Protein AF-A0A330GZE9-F1 (afdb_monomer)

Mean predicted aligned error: 4.98 Å

pLDDT: mean 91.9, std 7.27, range [50.66, 98.62]

Nearest PDB structures (foldseek):
  5awf-assembly2_E  TM=1.701E-01  e=4.796E-03  Escherichia coli K-12
  2ml1-assembly1_A  TM=3.585E-01  e=4.893E+00  Azotobacter vinelandii
  5nxk-assembly2_B  TM=2.428E-01 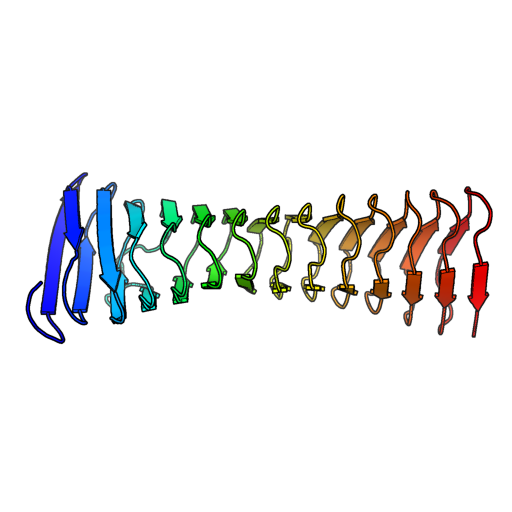 e=3.793E+00  Limosilactobacillus reuteri subsp. suis

Radius of gyration: 20.9 Å; Cα contacts (8 Å, |Δi|>4): 870; chains: 1; bounding box: 49×29×60 Å

Foldseek 3Di:
DADAAAEAEAEDAAAEAEAEYAEYEYEYHDEAYEYEHEYELHEYEYAHDNYEYEYEYANYEYHHDHDPDPPGDGALYEYEYAYENYEYEHDEEAYEYHAQYECYEAHAAYECYEYAAQYENYEYEYEAENYEYEHQYAQYEYEYQYEPYEYEANYEQYEYHAAYECYEYEYCYANYEYEHQYEPYEYEHNYAAYEYEANYANYEYEYQAEYEYEHEDAHYEYEDNYENYEYEYADPDYHYHHDDYHYDYHYD

InterPro domains:
  IPR011049 Serralysin-like metalloprotease, C-terminal [SSF51120] (76-233)

Secondary structure (DSSP, 8-state):
--STTEEEEEEEES-EEEE-SSSEEEEEEEE--EEEEEEES-EEEEE-BS-EEEEEEES-EEEE---SSTT---B--EEEE--BT-EEEEEEES-EEEE--SS-EEEEEEES-EEEE--SS-EEEEESSS-EEEE-STT-EEEE--BS-EEEE--SS-EEEE--BS-EEEE--SS-EEEE--SS-EEEE-SSS-EEEE--SS-EEEE-S--EEEE--SS-EEEE-SSS-EEEE-SS--EEEE-SSS-EEEE-

Sequence (252 aa):
MEGASDQLLVSGFYNTVNISGTDGTSRLYGYGHTVSVSSSNTTQTLYAYNDTIGVSGNGLTLNFITDPNPGNPSGSNHLTVTGSGDTISLVGPQNTVDFTAYSTSLSLTLSSSTANVTGFNDTVAVAGGSNTINVSGDNTSLTLSGTNDSVTLSGVNDTLVFGSNNTNLSVTSTNNTIQLTGGNDVVTISGDNNAVAFSASNTSLTLTASNSLNAYQVNNSIDLLGSNDSVTLATHNERVTVIGDNDTVVVA

Organism: NCBI:txid1209954

Solvent-accessible surface area (backbone atoms only — not comparable to full-atom values): 10837 Å² total; per-residue (Å²): 79,89,42,76,70,35,76,46,82,48,79,54,65,58,46,80,46,78,44,38,48,51,27,28,38,37,42,50,44,61,37,49,30,41,35,40,38,49,29,57,68,26,46,41,36,39,27,53,22,40,24,42,35,42,37,38,47,38,38,23,34,39,38,35,47,70,50,90,57,88,90,56,74,50,18,44,26,40,38,38,37,57,23,33,48,21,36,40,36,41,44,39,38,45,28,37,36,43,34,57,21,37,50,24,40,40,40,36,46,28,27,56,20,38,40,40,35,57,19,35,51,24,39,37,38,42,29,52,32,44,30,41,38,38,33,53,16,34,43,23,38,38,36,35,62,23,33,45,32,36,37,40,39,51,21,40,50,22,37,37,42,37,48,32,30,50,21,42,39,40,32,59,29,33,50,25,42,37,37,37,52,20,32,50,26,42,37,39,36,53,20,41,57,26,42,34,43,37,50,31,36,52,23,39,39,36,32,56,24,29,29,38,37,45,34,58,39,56,47,26,40,39,37,39,57,17,37,52,28,43,37,40,33,58,54,81,55,58,48,74,45,78,72,44,49,77,59,44,80,46,80,98

Structure (mmCIF, N/CA/C/O backbone):
data_AF-A0A330GZE9-F1
#
_entry.id   AF-A0A330GZE9-F1
#
loop_
_atom_site.group_PDB
_atom_site.id
_atom_site.type_symbol
_atom_site.label_atom_id
_atom_site.label_alt_id
_atom_site.label_comp_id
_atom_si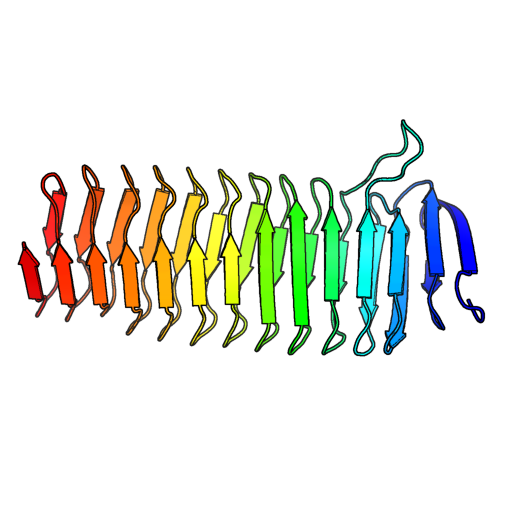te.label_asym_id
_atom_site.label_entity_id
_atom_site.label_seq_id
_atom_site.pdbx_PDB_ins_code
_atom_site.Cartn_x
_atom_site.Cartn_y
_atom_site.Cartn_z
_atom_site.occupancy
_atom_site.B_iso_or_equiv
_atom_site.auth_seq_id
_atom_site.auth_comp_id
_atom_site.auth_asym_id
_atom_site.auth_atom_id
_atom_site.pdbx_PDB_model_num
ATOM 1 N N . MET A 1 1 ? -13.077 -7.905 29.256 1.00 55.66 1 MET A N 1
ATOM 2 C CA . MET A 1 1 ? -14.413 -8.345 28.812 1.00 55.66 1 MET A CA 1
ATOM 3 C C . MET A 1 1 ? -14.324 -9.858 28.769 1.00 55.66 1 MET A C 1
ATOM 5 O O . MET A 1 1 ? -13.398 -10.353 28.149 1.00 55.66 1 MET A O 1
ATOM 9 N N . GLU A 1 2 ? -15.113 -10.585 29.557 1.00 50.66 2 GLU A N 1
ATOM 10 C CA . GLU A 1 2 ? -14.940 -12.046 29.723 1.00 50.66 2 GLU A CA 1
ATOM 11 C C . GLU A 1 2 ? -16.027 -12.871 29.009 1.00 50.66 2 GLU A C 1
ATOM 13 O O . GLU A 1 2 ? -16.011 -14.099 29.087 1.00 50.66 2 GLU A O 1
ATOM 18 N N . GLY A 1 3 ? -16.957 -12.221 28.298 1.00 57.22 3 GLY A N 1
ATOM 19 C CA . GLY A 1 3 ? -18.027 -12.863 27.536 1.00 57.22 3 GLY A CA 1
ATOM 20 C C . GLY A 1 3 ? -17.950 -12.595 26.032 1.00 57.22 3 GLY A C 1
ATOM 21 O O . GLY A 1 3 ? -17.420 -11.580 25.577 1.00 57.22 3 GLY A O 1
ATOM 22 N N . ALA A 1 4 ? -18.472 -13.531 25.234 1.00 59.62 4 ALA A N 1
ATOM 23 C CA . ALA A 1 4 ? -18.677 -13.305 23.808 1.00 59.62 4 ALA A CA 1
ATOM 24 C C . ALA A 1 4 ? -19.778 -12.249 23.621 1.00 59.62 4 ALA A C 1
ATOM 26 O O . ALA A 1 4 ? -20.862 -12.380 24.189 1.00 59.62 4 ALA A O 1
ATOM 27 N N . SER A 1 5 ? -19.522 -11.248 22.776 1.00 71.50 5 SER A N 1
ATOM 28 C CA . SER A 1 5 ? -20.393 -10.090 22.510 1.00 71.50 5 SER A CA 1
ATOM 29 C C . SER A 1 5 ? -20.503 -9.063 23.646 1.00 71.50 5 SER A C 1
ATOM 31 O O . SER A 1 5 ? -21.504 -8.345 23.730 1.00 71.50 5 SER A O 1
ATOM 33 N N . ASP A 1 6 ? -19.482 -8.947 24.497 1.00 78.62 6 ASP A N 1
ATOM 34 C CA . ASP A 1 6 ? -19.444 -7.901 25.522 1.00 78.62 6 ASP A CA 1
ATOM 35 C C . ASP A 1 6 ? -19.431 -6.498 24.885 1.00 78.62 6 ASP A C 1
ATOM 37 O O . ASP A 1 6 ? -18.776 -6.256 23.865 1.00 78.62 6 ASP A O 1
ATOM 41 N N . GLN A 1 7 ? -20.150 -5.556 25.505 1.00 84.25 7 GLN A N 1
ATOM 42 C CA . GLN A 1 7 ? -20.129 -4.144 25.127 1.00 84.25 7 GLN A CA 1
ATOM 43 C C . GLN A 1 7 ? -19.499 -3.300 26.230 1.00 84.25 7 GLN A C 1
ATOM 45 O O . GLN A 1 7 ? -19.963 -3.308 27.371 1.00 84.25 7 GLN A O 1
ATOM 50 N N . LEU A 1 8 ? -18.480 -2.523 25.874 1.00 85.75 8 LEU A N 1
ATOM 51 C CA . LEU A 1 8 ? -17.896 -1.508 26.742 1.00 85.75 8 LEU A CA 1
ATOM 52 C C . LEU A 1 8 ? -18.222 -0.118 26.197 1.00 85.75 8 LEU A C 1
ATOM 54 O O . LEU A 1 8 ? -17.949 0.183 25.037 1.00 85.75 8 LEU A O 1
ATOM 58 N N . LEU A 1 9 ? -18.777 0.737 27.052 1.00 87.69 9 LEU A N 1
ATOM 59 C CA . LEU A 1 9 ? -18.985 2.149 26.767 1.00 87.69 9 LEU A CA 1
ATOM 60 C C . LEU A 1 9 ? -18.115 2.984 27.704 1.00 87.69 9 LEU A C 1
ATOM 62 O O . LEU A 1 9 ? -18.275 2.917 28.922 1.00 87.69 9 LEU A O 1
ATOM 66 N N . VAL A 1 10 ? -17.229 3.794 27.133 1.00 87.19 10 VAL A N 1
ATOM 67 C CA . VAL A 1 10 ? -16.403 4.752 27.872 1.00 87.19 10 VAL A CA 1
ATOM 68 C C . VAL A 1 10 ? -16.727 6.150 27.371 1.00 87.19 10 VAL A C 1
ATOM 70 O O . VAL A 1 10 ? -16.682 6.397 26.174 1.00 87.19 10 VAL A O 1
ATOM 73 N N . SER A 1 11 ? -17.042 7.069 28.282 1.00 86.00 11 SER A N 1
ATOM 74 C CA . SER A 1 11 ? -17.218 8.491 27.974 1.00 86.00 11 SER A CA 1
ATOM 75 C C . SER A 1 11 ? -16.240 9.327 28.791 1.00 86.00 11 SER A C 1
ATOM 77 O O . SER A 1 11 ? -16.186 9.173 30.012 1.00 86.00 11 SER A O 1
ATOM 79 N N . GLY A 1 12 ? -15.490 10.224 28.157 1.00 86.56 12 GLY A N 1
ATOM 80 C CA . GLY A 1 12 ? -14.585 11.151 28.841 1.00 86.56 12 GLY A CA 1
ATOM 81 C C . GLY A 1 12 ? -13.382 11.521 27.985 1.00 86.56 12 GLY A C 1
ATOM 82 O O . GLY A 1 12 ? -13.397 11.324 26.782 1.00 86.56 12 GLY A O 1
ATOM 83 N N . PHE A 1 13 ? -12.316 12.029 28.594 1.00 90.44 13 PHE A N 1
ATOM 84 C CA . PHE A 1 13 ? -11.088 12.385 27.878 1.00 90.44 13 PHE A CA 1
ATOM 85 C C . PHE A 1 13 ? -9.904 11.672 28.519 1.00 90.44 13 PHE A C 1
ATOM 87 O O . PHE A 1 13 ? -9.863 11.551 29.742 1.00 90.44 13 PHE A O 1
ATOM 94 N N . TYR A 1 14 ? -8.950 11.213 27.711 1.00 92.56 14 TYR A N 1
ATOM 95 C CA . TYR A 1 14 ? -7.670 10.680 28.203 1.00 92.56 14 TYR A CA 1
ATOM 96 C C . TYR A 1 14 ? -7.756 9.457 29.136 1.00 92.56 14 TYR A C 1
ATOM 98 O O . TYR A 1 14 ? -6.879 9.228 29.966 1.00 92.56 14 TYR A O 1
ATOM 106 N N . ASN A 1 15 ? -8.815 8.652 29.010 1.00 93.25 15 ASN A N 1
ATOM 107 C CA . ASN A 1 15 ? -8.935 7.391 29.756 1.00 93.25 15 ASN A CA 1
ATOM 108 C C . ASN A 1 15 ? -7.934 6.328 29.274 1.00 93.25 15 ASN A C 1
ATOM 110 O O . ASN A 1 15 ? -7.644 6.241 28.082 1.00 93.25 15 ASN A O 1
ATOM 114 N N . THR A 1 16 ? -7.513 5.444 30.180 1.00 92.62 16 THR A N 1
ATOM 115 C CA . THR A 1 16 ? -6.854 4.176 29.831 1.00 92.62 16 THR A CA 1
ATOM 116 C C . THR A 1 16 ? -7.887 3.054 29.767 1.00 92.62 16 THR A C 1
ATOM 118 O O . THR A 1 16 ? -8.628 2.842 30.728 1.00 92.62 16 THR A O 1
ATOM 121 N N . VAL A 1 17 ? -7.925 2.317 28.658 1.00 90.31 17 VAL A N 1
ATOM 122 C CA . VAL A 1 17 ? -8.864 1.213 28.429 1.00 90.31 17 VAL A CA 1
ATOM 123 C C . VAL A 1 17 ? -8.089 -0.045 28.056 1.00 90.31 17 VAL A C 1
ATOM 125 O O . VAL A 1 17 ? -7.372 -0.064 27.062 1.00 90.31 17 VAL A O 1
ATOM 128 N N . ASN A 1 18 ? -8.257 -1.112 28.835 1.00 89.31 18 ASN A N 1
ATOM 129 C CA . ASN A 1 18 ? -7.648 -2.409 28.550 1.00 89.31 18 ASN A CA 1
ATOM 130 C C . ASN A 1 18 ? -8.721 -3.385 28.072 1.00 89.31 18 ASN A C 1
ATOM 132 O O . ASN A 1 18 ? -9.708 -3.635 28.766 1.00 89.31 18 ASN A O 1
ATOM 136 N N . ILE A 1 19 ? -8.507 -3.934 26.886 1.00 86.25 19 ILE A N 1
ATOM 137 C CA . ILE A 1 19 ? -9.398 -4.857 26.207 1.00 86.25 19 ILE A CA 1
ATOM 138 C C . ILE A 1 19 ? -8.661 -6.186 26.055 1.00 86.25 19 ILE A C 1
ATOM 140 O O . ILE A 1 19 ? -7.713 -6.314 25.282 1.00 86.25 19 ILE A O 1
ATOM 144 N N . SER A 1 20 ? -9.126 -7.179 26.797 1.00 84.38 20 SER A N 1
ATOM 145 C CA . SER A 1 20 ? -8.713 -8.575 26.696 1.00 84.38 20 SER A CA 1
ATOM 146 C C . SER A 1 20 ? -9.947 -9.472 26.760 1.00 84.38 20 SER A C 1
ATOM 148 O O . SER A 1 20 ? -10.985 -9.045 27.288 1.00 84.38 20 SER A O 1
ATOM 150 N N . GLY A 1 21 ? -9.813 -10.697 26.247 1.00 76.06 21 GLY A N 1
ATOM 151 C CA . GLY A 1 21 ? -10.839 -11.740 26.301 1.00 76.06 21 GLY A CA 1
ATOM 152 C C . GLY A 1 21 ? -11.436 -12.078 24.936 1.00 76.06 21 GLY A C 1
ATOM 153 O O . GLY A 1 21 ? -10.752 -11.957 23.925 1.00 76.06 21 GLY A O 1
ATOM 154 N N . THR A 1 22 ? -12.681 -12.561 24.935 1.00 79.06 22 THR A N 1
ATOM 155 C CA . THR A 1 22 ? -13.453 -13.019 23.762 1.00 79.06 22 THR A CA 1
ATOM 156 C C . THR A 1 22 ? -14.019 -11.865 22.925 1.00 79.06 22 THR A C 1
ATOM 158 O O . THR A 1 22 ? -13.848 -10.701 23.281 1.00 79.06 22 THR A O 1
ATOM 161 N N . ASP A 1 23 ? -14.704 -12.194 21.824 1.00 85.06 23 ASP A N 1
ATOM 162 C CA . ASP A 1 23 ? -15.328 -11.236 20.901 1.00 85.06 23 ASP A CA 1
ATOM 163 C C . ASP A 1 23 ? -16.156 -10.154 21.607 1.00 85.06 23 ASP A C 1
ATOM 165 O O . ASP A 1 23 ? -16.893 -10.438 22.554 1.00 85.06 23 ASP A O 1
ATOM 169 N N . GLY A 1 24 ? -16.112 -8.924 21.105 1.00 85.75 24 GLY A N 1
ATOM 170 C CA . GLY A 1 24 ? -16.720 -7.785 21.778 1.00 85.75 24 GLY A CA 1
ATOM 171 C C . GLY A 1 24 ? -16.684 -6.488 20.978 1.00 85.75 24 GLY A C 1
ATOM 172 O O . GLY A 1 24 ? -16.046 -6.348 19.934 1.00 85.75 24 GLY A O 1
ATOM 173 N N . THR A 1 25 ? -17.422 -5.502 21.475 1.00 86.81 25 THR A N 1
ATOM 174 C CA . THR A 1 25 ? -17.529 -4.167 20.883 1.00 86.81 25 THR A CA 1
ATOM 175 C C . THR A 1 25 ? -17.242 -3.110 21.940 1.00 86.81 25 THR A C 1
ATOM 177 O O . THR A 1 25 ? -17.781 -3.148 23.041 1.00 86.81 25 THR A O 1
ATOM 180 N N . SER A 1 26 ? -16.399 -2.136 21.620 1.00 85.94 26 SER A N 1
ATOM 181 C CA . SER A 1 26 ? -16.055 -1.037 22.520 1.00 85.94 26 SER A CA 1
ATOM 182 C C . SER A 1 26 ? -16.330 0.303 21.848 1.00 85.94 26 SER A C 1
ATOM 184 O O . SER A 1 26 ? -15.841 0.580 20.754 1.00 85.94 26 SER A O 1
ATOM 186 N N . ARG A 1 27 ? -17.137 1.135 22.507 1.00 85.25 27 ARG A N 1
ATOM 187 C CA . ARG A 1 27 ? -17.458 2.501 22.083 1.00 85.25 27 ARG A CA 1
ATOM 188 C C . ARG A 1 27 ? -16.735 3.475 22.998 1.00 85.25 27 ARG A C 1
ATOM 190 O O . ARG A 1 27 ? -17.009 3.492 24.202 1.00 85.25 27 ARG A O 1
ATOM 197 N N . LEU A 1 28 ? -15.835 4.276 22.438 1.00 83.88 28 LEU A N 1
ATOM 198 C CA . LEU A 1 28 ? -15.157 5.340 23.164 1.00 83.88 28 LEU A CA 1
ATOM 199 C C . LEU A 1 28 ? -15.692 6.690 22.693 1.00 83.88 28 LEU A C 1
ATOM 201 O O . LEU A 1 28 ? -15.558 7.061 21.531 1.00 83.88 28 LEU A O 1
ATOM 205 N N . TYR A 1 29 ? -16.338 7.411 23.602 1.00 83.38 29 TYR A N 1
ATOM 206 C CA . TYR A 1 29 ? -16.809 8.767 23.372 1.00 83.38 29 TYR A CA 1
ATOM 207 C C . TYR A 1 29 ? -15.909 9.775 24.074 1.00 83.38 29 TYR A C 1
ATOM 209 O O . TYR A 1 29 ? -15.656 9.677 25.277 1.00 83.38 29 TYR A O 1
ATOM 217 N N . GLY A 1 30 ? -15.532 10.804 23.321 1.00 78.88 30 GLY A N 1
ATOM 218 C CA . GLY A 1 30 ? -14.551 11.801 23.719 1.00 78.88 30 GLY A CA 1
ATOM 219 C C . GLY A 1 30 ? -13.295 11.668 22.870 1.00 78.88 30 GLY A C 1
ATOM 220 O O . GLY A 1 30 ? -13.415 11.385 21.681 1.00 78.88 30 GLY A O 1
ATOM 221 N N . TYR A 1 31 ? -12.126 11.962 23.435 1.00 88.25 31 TYR A N 1
ATOM 222 C CA . TYR A 1 31 ? -10.861 11.884 22.703 1.00 88.25 31 TYR A CA 1
ATOM 223 C C . TYR A 1 31 ? -9.662 11.640 23.625 1.00 88.25 31 TYR A C 1
ATOM 225 O O . TYR A 1 31 ? -9.705 11.917 24.832 1.00 88.25 31 TYR A O 1
ATOM 233 N N . GLY A 1 32 ? -8.556 11.201 23.026 1.00 89.25 32 GLY A N 1
ATOM 234 C CA . GLY A 1 32 ? -7.251 11.081 23.667 1.00 89.25 32 GLY A CA 1
ATOM 235 C C . GLY A 1 32 ? -7.093 9.832 24.524 1.00 89.25 32 GLY A C 1
ATOM 236 O O . GLY A 1 32 ? -6.187 9.783 25.354 1.00 89.25 32 GLY A O 1
ATOM 237 N N . HIS A 1 33 ? -7.976 8.845 24.386 1.00 92.06 33 HIS A N 1
ATOM 238 C CA . HIS A 1 33 ? -7.879 7.593 25.117 1.00 92.06 33 HIS A CA 1
ATOM 239 C C . HIS A 1 33 ? -6.602 6.840 24.747 1.00 92.06 33 HIS A C 1
ATOM 241 O O . HIS A 1 33 ? -6.126 6.881 23.615 1.00 92.06 33 HIS A O 1
ATOM 247 N N . THR A 1 34 ? -6.059 6.113 25.718 1.00 94.38 34 THR A N 1
ATOM 248 C CA . THR A 1 34 ? -5.035 5.095 25.486 1.00 94.38 34 THR A CA 1
ATOM 249 C C . THR A 1 34 ? -5.696 3.731 25.603 1.00 94.38 34 THR A C 1
ATOM 251 O O . THR A 1 34 ? -6.145 3.351 26.685 1.00 94.38 34 THR A O 1
ATOM 254 N N . VAL A 1 35 ? -5.772 2.998 24.499 1.00 93.12 35 VAL A N 1
ATOM 255 C CA . VAL A 1 35 ? -6.437 1.696 24.423 1.00 93.12 35 VAL A CA 1
ATOM 256 C C . VAL A 1 35 ? -5.393 0.608 24.202 1.00 93.12 35 VAL A C 1
ATOM 258 O O . VAL A 1 35 ? -4.592 0.698 23.281 1.00 93.12 35 VAL A O 1
ATOM 261 N N . SER A 1 36 ? -5.403 -0.441 25.020 1.00 92.31 36 SER A N 1
ATOM 262 C CA . SER A 1 36 ? -4.620 -1.653 24.774 1.00 92.31 36 SER A CA 1
ATOM 263 C C . SER A 1 36 ? -5.560 -2.800 24.437 1.00 92.31 36 SER A C 1
ATOM 265 O O . SER A 1 36 ? -6.401 -3.165 25.257 1.00 92.31 36 SER A O 1
ATOM 267 N N . VAL A 1 37 ? -5.421 -3.368 23.241 1.00 91.06 37 VAL A N 1
ATOM 268 C CA . VAL A 1 37 ? -6.120 -4.584 22.818 1.00 91.06 37 VAL A CA 1
ATOM 269 C C . VAL A 1 37 ? -5.116 -5.735 22.834 1.00 91.06 37 VAL A C 1
ATOM 271 O O . VAL A 1 37 ? -4.150 -5.744 22.073 1.00 91.06 37 VAL A O 1
ATOM 274 N N . SER A 1 38 ? -5.325 -6.689 23.740 1.00 88.44 38 SER A N 1
ATOM 275 C CA . SER A 1 38 ? -4.486 -7.880 23.924 1.00 88.44 38 SER A CA 1
ATOM 276 C C . SER A 1 38 ? -5.372 -9.123 23.947 1.00 88.44 38 SER A C 1
ATOM 278 O O . SER A 1 38 ? -5.840 -9.571 24.993 1.00 88.44 38 SER A O 1
ATOM 280 N N . SER A 1 39 ? -5.707 -9.635 22.765 1.00 81.19 39 SER A N 1
ATOM 281 C CA . SER A 1 39 ? -6.579 -10.807 22.604 1.00 81.19 39 SER A CA 1
ATOM 282 C C . SER A 1 39 ? -6.074 -11.687 21.463 1.00 81.19 39 SER A C 1
ATOM 284 O O . SER A 1 39 ? -5.397 -11.199 20.563 1.00 81.19 39 SER A O 1
ATOM 286 N N . SER A 1 40 ? -6.380 -12.983 21.505 1.00 86.81 40 SER A N 1
ATOM 287 C CA . SER A 1 40 ? -5.934 -13.942 20.490 1.00 86.81 40 SER A CA 1
ATOM 288 C C . SER A 1 40 ? -7.110 -14.719 19.930 1.00 86.81 40 SER A C 1
ATOM 290 O O . SER A 1 40 ? -7.885 -15.273 20.705 1.00 86.81 40 SER A O 1
ATOM 292 N N . ASN A 1 41 ? -7.188 -14.829 18.603 1.00 87.19 41 ASN A N 1
ATOM 293 C CA . ASN A 1 41 ? -8.255 -15.536 17.888 1.00 87.19 41 ASN A CA 1
ATOM 294 C C . ASN A 1 41 ? -9.665 -15.016 18.218 1.00 87.19 41 ASN A C 1
ATOM 296 O O . ASN A 1 41 ? -10.595 -15.802 18.393 1.00 87.19 41 ASN A O 1
ATOM 300 N N . THR A 1 42 ? -9.815 -13.696 18.343 1.00 88.56 42 THR A N 1
ATOM 301 C CA . THR A 1 42 ? -11.097 -13.042 18.650 1.00 88.56 42 THR A CA 1
ATOM 302 C C . THR A 1 42 ? -11.376 -11.905 17.687 1.00 88.56 42 THR A C 1
ATOM 304 O O . THR A 1 42 ? -10.491 -11.470 16.956 1.00 88.56 42 THR A O 1
ATOM 307 N N . THR A 1 43 ? -12.615 -11.428 17.668 1.00 90.25 43 THR A N 1
ATOM 308 C CA . THR A 1 43 ? -13.039 -10.264 16.894 1.00 90.25 43 THR A CA 1
ATOM 309 C C . THR A 1 43 ? -13.425 -9.120 17.815 1.00 90.25 43 THR A C 1
ATOM 311 O O . THR A 1 43 ? -14.431 -9.199 18.516 1.00 90.25 43 THR A O 1
ATOM 314 N N . GLN A 1 44 ? -12.681 -8.019 17.749 1.00 90.62 44 GLN A N 1
ATOM 315 C CA . GLN A 1 44 ? -13.001 -6.780 18.448 1.00 90.62 44 GLN A CA 1
ATOM 316 C C . GLN A 1 44 ? -13.457 -5.709 17.461 1.00 90.62 44 GLN A C 1
ATOM 318 O O . GLN A 1 44 ? -12.882 -5.540 16.388 1.00 90.62 44 GLN A O 1
ATOM 323 N N . THR A 1 45 ? -14.481 -4.949 17.836 1.00 91.12 45 THR A N 1
ATOM 324 C CA . THR A 1 45 ? -14.899 -3.746 17.104 1.00 91.12 45 THR A CA 1
ATOM 325 C C . THR A 1 45 ? -14.689 -2.516 17.975 1.00 91.12 45 THR A C 1
ATOM 327 O O . THR A 1 45 ? -15.155 -2.490 19.115 1.00 91.12 45 THR A O 1
ATOM 330 N N . LEU A 1 46 ? -14.003 -1.501 17.449 1.00 90.44 46 LEU A N 1
ATOM 331 C CA . LEU A 1 46 ? -13.708 -0.257 18.150 1.00 90.44 46 LEU A CA 1
ATOM 332 C C . LEU A 1 46 ? -14.292 0.950 17.418 1.00 90.44 46 LEU A C 1
ATOM 334 O O . LEU A 1 46 ? -14.100 1.120 16.215 1.00 90.44 46 LEU A O 1
ATOM 338 N N . TYR A 1 47 ? -14.943 1.824 18.176 1.00 91.25 47 TYR A N 1
ATOM 339 C CA . TYR A 1 47 ? -15.298 3.169 17.735 1.00 91.25 47 TYR A CA 1
ATOM 340 C C . TYR A 1 47 ? -14.421 4.149 18.503 1.00 91.25 47 TYR A C 1
ATOM 342 O O . TYR A 1 47 ? -14.565 4.260 19.721 1.00 91.25 47 TYR A O 1
ATOM 350 N N . ALA A 1 48 ? -13.492 4.786 17.797 1.00 90.06 48 ALA A N 1
ATOM 351 C CA . ALA A 1 48 ? -12.439 5.608 18.379 1.00 90.06 48 ALA A CA 1
ATOM 352 C C . ALA A 1 48 ? -12.211 6.873 17.547 1.00 90.06 48 ALA A C 1
ATOM 354 O O . ALA A 1 48 ? -12.295 6.854 16.307 1.00 90.06 48 ALA A O 1
ATOM 355 N N . TYR A 1 49 ? -11.905 7.962 18.244 1.00 92.88 49 TYR A N 1
ATOM 356 C CA . TYR A 1 49 ? -11.583 9.243 17.639 1.00 92.88 49 TYR A CA 1
ATOM 357 C C . TYR A 1 49 ? -10.454 9.913 18.405 1.00 92.88 49 TYR A C 1
ATOM 359 O O . TYR A 1 49 ? -10.597 10.237 19.584 1.00 92.88 49 TYR A O 1
ATOM 367 N N . ASN A 1 50 ? -9.366 10.204 17.692 1.00 93.56 50 ASN A N 1
ATOM 368 C CA . ASN A 1 50 ? -8.194 10.852 18.267 1.00 93.56 50 ASN A CA 1
ATOM 369 C C . ASN A 1 50 ? -7.636 10.087 19.483 1.00 93.56 50 ASN A C 1
ATOM 371 O O . ASN A 1 50 ? -7.307 10.682 20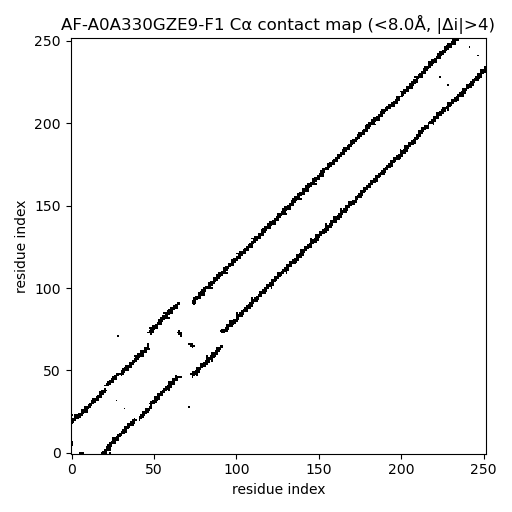.509 1.00 93.56 50 ASN A O 1
ATOM 375 N N . ASP A 1 51 ? -7.564 8.761 19.363 1.00 94.12 51 ASP A N 1
ATOM 376 C CA . ASP A 1 51 ? -7.080 7.855 20.402 1.00 94.12 51 ASP A CA 1
ATOM 377 C C . ASP A 1 51 ? -5.741 7.214 20.013 1.00 94.12 51 ASP A C 1
ATOM 379 O O . ASP A 1 51 ? -5.440 7.019 18.834 1.00 94.12 51 ASP A O 1
ATOM 383 N N . THR A 1 52 ? -4.944 6.842 21.013 1.00 95.25 52 THR A N 1
ATOM 384 C CA . THR A 1 52 ? -3.761 5.991 20.843 1.00 95.25 52 THR A CA 1
ATOM 385 C C . THR A 1 52 ? -4.145 4.553 21.162 1.00 95.25 52 THR A C 1
ATOM 387 O O . THR A 1 52 ? -4.560 4.257 22.283 1.00 95.25 52 THR A O 1
ATOM 390 N N . ILE A 1 53 ? -3.993 3.642 20.205 1.00 94.25 53 ILE A N 1
ATOM 391 C CA . ILE A 1 53 ? -4.371 2.237 20.349 1.00 94.25 53 ILE A CA 1
ATOM 392 C C . ILE A 1 53 ? -3.160 1.335 20.110 1.00 94.25 53 ILE A C 1
ATOM 394 O O . ILE A 1 53 ? -2.565 1.347 19.038 1.00 94.25 53 ILE A O 1
ATOM 398 N N . GLY A 1 54 ? -2.822 0.513 21.098 1.00 93.69 54 GLY A N 1
ATOM 399 C CA . GLY A 1 54 ? -1.857 -0.574 20.967 1.00 93.69 54 GLY A CA 1
ATOM 400 C C . GLY A 1 54 ? -2.565 -1.908 20.761 1.00 93.69 54 GLY A C 1
ATOM 401 O O . GLY A 1 54 ? -3.463 -2.258 21.529 1.00 93.69 54 GLY A O 1
ATOM 402 N N . VAL A 1 55 ? -2.141 -2.662 19.753 1.00 92.69 55 VAL A N 1
ATOM 403 C CA . VAL A 1 55 ? -2.675 -3.980 19.409 1.00 92.69 55 VAL A CA 1
ATOM 404 C C . VAL A 1 55 ? -1.577 -5.025 19.512 1.00 92.69 55 VAL A C 1
ATOM 406 O O . VAL A 1 55 ? -0.479 -4.881 18.963 1.00 92.69 55 VAL A O 1
ATOM 409 N N . SER A 1 56 ? -1.893 -6.084 20.241 1.00 90.81 56 SER A N 1
ATOM 410 C CA . SER A 1 56 ? -1.020 -7.222 20.494 1.00 90.81 56 SER A CA 1
ATOM 411 C C . SER A 1 56 ? -1.852 -8.496 20.600 1.00 90.81 56 SER A C 1
ATOM 413 O O . SER A 1 56 ? -3.061 -8.444 20.836 1.00 90.81 56 SER A O 1
ATOM 415 N N . GLY A 1 57 ? -1.193 -9.643 20.476 1.00 86.88 57 GLY A N 1
ATOM 416 C CA . GLY A 1 57 ? -1.852 -10.942 20.472 1.00 86.88 57 GLY A CA 1
ATOM 417 C C . GLY A 1 57 ? -1.504 -11.728 19.218 1.00 86.88 57 GLY A C 1
ATOM 418 O O . GLY A 1 57 ? -0.434 -11.539 18.640 1.00 86.88 57 GLY A O 1
ATOM 419 N N . ASN A 1 58 ? -2.382 -12.663 18.864 1.00 88.88 58 ASN A N 1
ATOM 420 C CA . ASN A 1 58 ? -2.233 -13.446 17.645 1.00 88.88 58 ASN A CA 1
ATOM 421 C C . ASN A 1 58 ? -3.594 -13.883 17.108 1.00 88.88 58 ASN A C 1
ATOM 423 O O . ASN A 1 58 ? -4.397 -14.436 17.865 1.00 88.88 58 ASN A O 1
ATOM 427 N N . GLY A 1 59 ? -3.843 -13.657 15.821 1.00 85.81 59 GLY A N 1
ATOM 428 C CA . GLY A 1 59 ? -5.107 -14.024 15.178 1.00 85.81 59 GLY A CA 1
ATOM 429 C C . GLY A 1 59 ? -6.284 -13.121 15.560 1.00 85.81 59 GLY A C 1
ATOM 430 O O . GLY A 1 59 ? -7.436 -13.529 15.422 1.00 85.81 59 GLY A O 1
ATOM 431 N N . LEU A 1 60 ? -6.034 -11.924 16.096 1.00 90.00 60 LEU A N 1
ATOM 432 C CA . LEU A 1 60 ? -7.078 -10.943 16.383 1.00 90.00 60 LEU A CA 1
ATOM 433 C C . LEU A 1 60 ? -7.631 -10.375 15.074 1.00 90.00 60 LEU A C 1
ATOM 435 O O . LEU A 1 60 ? -6.877 -9.903 14.231 1.00 90.00 60 LEU A O 1
ATOM 439 N N . THR A 1 61 ? -8.951 -10.331 14.936 1.00 91.38 61 THR A N 1
ATOM 440 C CA . THR A 1 61 ? -9.623 -9.455 13.974 1.00 91.38 61 THR A CA 1
ATOM 441 C C . THR A 1 61 ? -10.037 -8.169 14.683 1.00 91.38 61 THR A C 1
ATOM 443 O O . THR A 1 61 ? -10.871 -8.205 15.584 1.00 91.38 61 THR A O 1
ATOM 446 N N . LEU A 1 62 ? -9.475 -7.023 14.303 1.00 91.19 62 LEU A N 1
ATOM 447 C CA . LEU A 1 62 ? -9.829 -5.727 14.884 1.00 91.19 62 LEU A CA 1
ATOM 448 C C . LEU A 1 62 ? -10.436 -4.809 13.827 1.00 91.19 62 LEU A C 1
ATOM 450 O O . LEU A 1 62 ? -9.771 -4.423 12.868 1.00 91.19 62 LEU A O 1
ATOM 454 N N . ASN A 1 63 ? -11.689 -4.422 14.048 1.00 91.62 63 ASN A N 1
ATOM 455 C CA . ASN A 1 63 ? -12.445 -3.551 13.159 1.00 91.62 63 ASN A CA 1
ATOM 456 C C . ASN A 1 63 ? -12.606 -2.167 13.787 1.00 91.62 63 ASN A C 1
ATOM 458 O O . ASN A 1 63 ? -13.347 -2.006 14.756 1.00 91.62 63 ASN A O 1
ATOM 462 N N . PHE A 1 64 ? -11.975 -1.155 13.207 1.00 90.06 64 PHE A N 1
ATOM 463 C CA . PHE A 1 64 ? -12.274 0.239 13.499 1.00 90.06 64 PHE A CA 1
ATOM 464 C C . PHE A 1 64 ? -13.248 0.764 12.458 1.00 90.06 64 PHE A C 1
ATOM 466 O O . PHE A 1 64 ? -12.916 0.904 11.278 1.00 90.06 64 PHE A O 1
ATOM 473 N N . ILE A 1 65 ? -14.457 1.066 12.905 1.00 87.38 65 ILE A N 1
ATOM 474 C CA . ILE A 1 65 ? -15.541 1.510 12.035 1.00 87.38 65 ILE A CA 1
ATOM 475 C C . ILE A 1 65 ? -16.073 2.861 12.497 1.00 87.38 65 ILE A C 1
ATOM 477 O O . ILE A 1 65 ? -15.941 3.244 13.660 1.00 87.38 65 ILE A O 1
ATOM 481 N N . THR A 1 66 ? -16.696 3.591 11.573 1.00 87.88 66 THR A N 1
ATOM 482 C CA . THR A 1 66 ? -17.410 4.822 11.914 1.00 87.88 66 THR A CA 1
ATOM 483 C C . THR A 1 66 ? -18.542 4.513 12.885 1.00 87.88 66 THR A C 1
ATOM 485 O O . THR A 1 66 ? -19.268 3.526 12.737 1.00 87.88 66 THR A O 1
ATOM 488 N N . ASP A 1 67 ? -18.688 5.370 13.891 1.00 87.75 67 ASP A N 1
ATOM 489 C CA . ASP A 1 67 ? -19.755 5.247 14.870 1.00 87.75 67 ASP A CA 1
ATOM 490 C C . ASP A 1 67 ? -21.133 5.372 14.187 1.00 87.75 67 ASP A C 1
ATOM 492 O O . ASP A 1 67 ? -21.362 6.327 13.443 1.00 87.75 67 ASP A O 1
ATOM 496 N N . PRO A 1 68 ? -22.066 4.420 14.398 1.00 88.38 68 PRO A N 1
ATOM 497 C CA . PRO A 1 68 ? -23.366 4.442 13.733 1.00 88.38 68 PRO A CA 1
ATOM 498 C C . PRO A 1 68 ? -24.281 5.572 14.217 1.00 88.38 68 PRO A C 1
ATOM 500 O O . PRO A 1 68 ? -25.287 5.840 13.562 1.00 88.38 68 PRO A O 1
ATOM 503 N N . ASN A 1 69 ? -23.982 6.220 15.349 1.00 87.69 69 ASN A N 1
ATOM 504 C CA . ASN A 1 69 ? -24.757 7.358 15.827 1.00 87.69 69 ASN A CA 1
ATOM 505 C C . ASN A 1 69 ? -24.269 8.635 15.118 1.00 87.69 69 ASN A C 1
ATOM 507 O O . ASN A 1 69 ? -23.116 9.039 15.302 1.00 87.69 69 ASN A O 1
ATOM 511 N N . PRO A 1 70 ? -25.134 9.308 14.334 1.00 82.88 70 PRO A N 1
ATOM 512 C CA . PRO A 1 70 ? -24.753 10.513 13.609 1.00 82.88 70 PRO A CA 1
ATOM 513 C C . PRO A 1 70 ? -24.246 11.608 14.553 1.00 82.88 70 PRO A C 1
ATOM 515 O O . PRO A 1 70 ? -24.878 11.904 15.565 1.00 82.88 70 PRO A O 1
ATOM 518 N N . GLY A 1 71 ? -23.128 12.238 14.190 1.00 82.62 71 GLY A N 1
ATOM 519 C CA . GLY A 1 71 ? -22.522 13.335 14.954 1.00 82.62 71 GLY A CA 1
ATOM 520 C C . GLY A 1 71 ? -21.350 12.923 15.845 1.00 82.62 71 GLY A C 1
ATOM 521 O O . GLY A 1 71 ? -20.630 13.801 16.317 1.00 82.62 71 GLY A O 1
ATOM 522 N N . ASN A 1 72 ? -21.107 11.623 16.020 1.00 86.00 72 ASN A N 1
ATOM 523 C CA . ASN A 1 72 ? -19.887 11.145 16.659 1.00 86.00 72 ASN A CA 1
ATOM 524 C C . ASN A 1 72 ? -18.730 11.132 15.646 1.00 86.00 72 ASN A C 1
ATOM 526 O O . ASN A 1 72 ? -18.872 10.535 14.575 1.00 86.00 72 ASN A O 1
ATOM 530 N N . PRO A 1 73 ? -17.598 11.794 15.942 1.00 87.44 73 PRO A N 1
ATOM 531 C CA . PRO A 1 73 ? -16.448 11.781 15.050 1.00 87.44 73 PRO A CA 1
ATOM 532 C C . PRO A 1 73 ? -15.778 10.398 15.029 1.00 87.44 73 PRO A C 1
ATOM 534 O O . PRO A 1 73 ? -15.915 9.604 15.956 1.00 87.44 73 PRO A O 1
ATOM 537 N N . SER A 1 74 ? -15.035 10.122 13.958 1.00 86.25 74 SER A N 1
ATOM 538 C CA . SER A 1 74 ? -14.194 8.930 13.804 1.00 86.25 74 SER A CA 1
ATOM 539 C C . SER A 1 74 ? -12.911 9.296 13.064 1.00 86.25 74 SER A C 1
ATOM 541 O O . SER A 1 74 ? -12.928 10.215 12.242 1.00 86.25 74 SER A O 1
ATOM 543 N N . GLY A 1 75 ? -11.836 8.548 13.297 1.00 88.50 75 GLY A N 1
ATOM 544 C CA . GLY A 1 75 ? -10.531 8.788 12.676 1.00 88.50 75 GLY A CA 1
ATOM 545 C C . GLY A 1 75 ? -9.585 9.568 13.587 1.00 88.50 75 GLY A C 1
ATOM 546 O O . GLY A 1 75 ? -9.811 9.664 14.792 1.00 88.50 75 GLY A O 1
ATOM 547 N N . SER A 1 76 ? -8.509 10.109 13.023 1.00 93.06 76 SER A N 1
ATOM 548 C CA . SER A 1 76 ? -7.436 10.774 13.779 1.00 93.06 76 SER A CA 1
ATOM 549 C C . SER A 1 76 ? -6.736 9.888 14.817 1.00 93.06 76 SER A C 1
ATOM 551 O O . SER A 1 76 ? -6.080 10.401 15.714 1.00 93.06 76 SER A O 1
ATOM 553 N N . ASN A 1 77 ? -6.865 8.565 14.722 1.00 94.31 77 ASN A N 1
ATOM 554 C CA . ASN A 1 77 ? -6.279 7.644 15.688 1.00 94.31 77 ASN A CA 1
ATOM 555 C C . ASN A 1 77 ? -4.814 7.353 15.363 1.00 94.31 77 ASN A C 1
ATOM 557 O O . ASN A 1 77 ? -4.415 7.350 14.198 1.00 94.31 77 ASN A O 1
ATOM 561 N N . HIS A 1 78 ? -4.033 7.026 16.389 1.00 95.50 78 HIS A N 1
ATOM 562 C CA . HIS A 1 78 ? -2.701 6.451 16.245 1.00 95.50 78 HIS A CA 1
ATOM 563 C C . HIS A 1 78 ? -2.736 4.986 16.667 1.00 95.50 78 HIS A C 1
ATOM 565 O O . HIS A 1 78 ? -2.923 4.671 17.839 1.00 95.50 78 HIS A O 1
ATOM 571 N N . LEU A 1 79 ? -2.578 4.092 15.701 1.00 95.00 79 LEU A N 1
ATOM 572 C CA . LEU A 1 79 ? -2.596 2.654 15.892 1.00 95.00 79 LEU A CA 1
ATOM 573 C C . LEU A 1 79 ? -1.177 2.089 15.842 1.00 95.00 79 LEU A C 1
ATOM 575 O O . LEU A 1 79 ? -0.461 2.335 14.879 1.00 95.00 79 LEU A O 1
ATOM 579 N N . THR A 1 80 ? -0.799 1.276 16.822 1.00 95.19 80 THR A N 1
ATOM 580 C CA . THR A 1 80 ? 0.425 0.470 16.787 1.00 95.19 80 THR A CA 1
ATOM 581 C C . THR A 1 80 ? 0.057 -1.003 16.846 1.00 95.19 80 THR A C 1
ATOM 583 O O . THR A 1 80 ? -0.533 -1.450 17.828 1.00 95.19 80 THR A O 1
ATOM 586 N N . VAL A 1 81 ? 0.413 -1.771 15.818 1.00 93.62 81 VAL A N 1
ATOM 587 C CA . VAL A 1 81 ? 0.122 -3.209 15.732 1.00 93.62 81 VAL A CA 1
ATOM 588 C C . VAL A 1 81 ? 1.422 -3.996 15.815 1.00 93.62 81 VAL A C 1
ATOM 590 O O . VAL A 1 81 ? 2.360 -3.761 15.051 1.00 93.62 81 VAL A O 1
ATOM 593 N N . THR A 1 82 ? 1.469 -4.921 16.771 1.00 91.81 82 THR A N 1
ATOM 594 C CA . THR A 1 82 ? 2.637 -5.772 17.064 1.00 91.81 82 THR A CA 1
ATOM 595 C C . THR A 1 82 ? 2.310 -7.269 17.064 1.00 91.81 82 THR A C 1
ATOM 597 O O . THR A 1 82 ? 3.222 -8.090 17.011 1.00 91.81 82 THR A O 1
ATOM 600 N N . GLY A 1 83 ? 1.026 -7.642 17.148 1.00 85.69 83 GLY A N 1
ATOM 601 C CA . GLY A 1 83 ? 0.585 -9.039 17.166 1.00 85.69 83 GLY A CA 1
ATOM 602 C C . GLY A 1 83 ? 0.679 -9.693 15.789 1.00 85.69 83 GLY A C 1
ATOM 603 O O . GLY A 1 83 ? 0.394 -9.060 14.782 1.00 85.69 83 GLY A O 1
ATOM 604 N N . SER A 1 84 ? 1.115 -10.951 15.723 1.00 88.88 84 SER A N 1
ATOM 605 C CA . SER A 1 84 ? 1.259 -11.686 14.456 1.00 88.88 84 SER A CA 1
ATOM 606 C C . SER A 1 84 ? -0.042 -12.371 14.044 1.00 88.88 84 SER A C 1
ATOM 608 O O . SER A 1 84 ? -0.873 -12.677 14.888 1.00 88.88 84 SER A O 1
ATOM 610 N N . GLY A 1 85 ? -0.241 -12.679 12.763 1.00 87.75 85 GLY A N 1
ATOM 611 C CA . GLY A 1 85 ? -1.483 -13.316 12.288 1.00 87.75 85 GLY A CA 1
ATOM 612 C C . GLY A 1 85 ? -2.774 -12.496 12.456 1.00 87.75 85 GLY A C 1
ATOM 613 O O . GLY A 1 85 ? -3.855 -13.016 12.191 1.00 87.75 85 GLY A O 1
ATOM 614 N N . ASP A 1 86 ? -2.694 -11.247 12.911 1.00 91.06 86 ASP A N 1
ATOM 615 C CA . ASP A 1 86 ? -3.840 -10.363 13.090 1.00 91.06 86 ASP A CA 1
ATOM 616 C C . ASP A 1 86 ? -4.405 -9.873 11.741 1.00 91.06 86 ASP A C 1
ATOM 618 O O . ASP A 1 86 ? -3.700 -9.735 10.737 1.00 91.06 86 ASP A O 1
ATOM 622 N N . THR A 1 87 ? -5.708 -9.593 11.730 1.00 92.06 87 THR A N 1
ATOM 623 C CA . THR A 1 87 ? -6.429 -8.920 10.648 1.00 92.06 87 THR A CA 1
ATOM 624 C C . THR A 1 87 ? -6.966 -7.593 11.164 1.00 92.06 87 THR A C 1
ATOM 626 O O . THR A 1 87 ? -7.812 -7.556 12.054 1.00 92.06 87 THR A O 1
ATOM 629 N N . ILE A 1 88 ? -6.496 -6.486 10.604 1.00 93.12 88 ILE A N 1
ATOM 630 C CA . ILE A 1 88 ? -6.842 -5.141 11.059 1.00 93.12 88 ILE A CA 1
ATOM 631 C C . ILE A 1 88 ? -7.587 -4.413 9.944 1.00 93.12 88 ILE A C 1
ATOM 633 O O . ILE A 1 88 ? -7.078 -4.288 8.831 1.00 93.12 88 ILE A O 1
ATOM 637 N N . SER A 1 89 ? -8.776 -3.895 10.243 1.00 92.94 89 SER A N 1
ATOM 638 C CA . SER A 1 89 ? -9.535 -3.023 9.348 1.00 92.94 89 SER A CA 1
ATOM 639 C C . SER A 1 89 ? -9.696 -1.648 9.978 1.00 92.94 89 SER A C 1
ATOM 641 O O . SER A 1 89 ? -10.198 -1.545 11.095 1.00 92.94 89 SER A O 1
ATOM 643 N N . LEU A 1 90 ? -9.280 -0.591 9.279 1.00 92.31 90 LEU A N 1
ATOM 644 C CA . LEU A 1 90 ? -9.399 0.784 9.760 1.00 92.31 90 LEU A CA 1
ATOM 645 C C . LEU A 1 90 ? -10.077 1.683 8.731 1.00 92.31 90 LEU A C 1
ATOM 647 O O . LEU A 1 90 ? -9.684 1.724 7.564 1.00 92.31 90 LEU A O 1
ATOM 651 N N . VAL A 1 91 ? -11.081 2.426 9.195 1.00 90.56 91 VAL A N 1
ATOM 652 C CA . VAL A 1 91 ? -11.849 3.384 8.397 1.00 90.56 91 VAL A CA 1
ATOM 653 C C . VAL A 1 91 ? -11.708 4.792 8.968 1.00 90.56 91 VAL A C 1
ATOM 655 O O . VAL A 1 91 ? -11.699 4.997 10.183 1.00 90.56 91 VAL A O 1
ATOM 658 N N . GLY A 1 92 ? -11.663 5.777 8.075 1.00 89.25 92 GLY A N 1
ATOM 659 C CA . GLY A 1 92 ? -11.796 7.190 8.417 1.00 89.25 92 GLY A CA 1
ATOM 660 C C . GLY A 1 92 ? -10.537 8.015 8.147 1.00 89.25 92 GLY A C 1
ATOM 661 O O . GLY A 1 92 ? -9.496 7.477 7.766 1.00 89.25 92 GLY A O 1
ATOM 662 N N . PRO A 1 93 ? -10.631 9.343 8.304 1.00 93.00 93 PRO A N 1
ATOM 663 C CA . PRO A 1 93 ? -9.558 10.252 7.936 1.00 93.00 93 PRO A CA 1
ATOM 664 C C . PRO A 1 93 ? -8.460 10.346 9.004 1.00 93.00 93 PRO A C 1
ATOM 666 O O . PRO A 1 93 ? -8.703 10.096 10.183 1.00 93.00 93 PRO A O 1
ATOM 669 N N . GLN A 1 94 ? -7.288 10.836 8.597 1.00 94.06 94 GLN A N 1
ATOM 670 C CA . GLN A 1 94 ? -6.202 11.328 9.457 1.00 94.06 94 GLN A CA 1
ATOM 671 C C . GLN A 1 94 ? -5.638 10.316 10.460 1.00 94.06 94 GLN A C 1
ATOM 673 O O . GLN A 1 94 ? -5.104 10.708 11.492 1.00 94.06 94 GLN A O 1
ATOM 678 N N . ASN A 1 95 ? -5.746 9.022 10.183 1.00 95.19 95 ASN A N 1
ATOM 679 C CA . ASN A 1 95 ? -5.155 8.016 11.053 1.00 95.19 95 ASN A CA 1
ATOM 680 C C . ASN A 1 95 ? -3.643 7.893 10.803 1.00 95.19 95 ASN A C 1
ATOM 682 O O . ASN A 1 95 ? -3.172 8.071 9.680 1.00 95.19 95 ASN A O 1
ATOM 686 N N . THR A 1 96 ? -2.896 7.525 11.836 1.00 96.25 96 THR A N 1
ATOM 687 C CA . THR A 1 96 ? -1.508 7.066 11.737 1.00 96.25 96 THR A CA 1
ATOM 688 C C . THR A 1 96 ? -1.465 5.604 12.151 1.00 96.25 96 THR A C 1
ATOM 690 O O . THR A 1 96 ? -1.959 5.257 13.221 1.00 96.25 96 THR A O 1
ATOM 693 N N . VAL A 1 97 ? -0.885 4.742 11.323 1.00 96.00 97 VAL A N 1
ATOM 694 C CA . VAL A 1 97 ? -0.765 3.306 11.594 1.00 96.00 97 VAL A CA 1
ATOM 695 C C . VAL A 1 97 ? 0.702 2.912 11.556 1.00 96.00 97 VAL A C 1
ATOM 697 O O . VAL A 1 97 ? 1.323 2.991 10.504 1.00 96.00 97 VAL A O 1
ATOM 700 N N . ASP A 1 98 ? 1.232 2.449 12.681 1.00 95.88 98 ASP A N 1
ATOM 701 C CA . ASP A 1 98 ? 2.539 1.809 12.784 1.00 95.88 98 ASP A CA 1
ATOM 702 C C . ASP A 1 98 ? 2.341 0.298 12.878 1.00 95.88 98 ASP A C 1
ATOM 704 O O . ASP A 1 98 ? 1.867 -0.244 13.880 1.00 95.88 98 ASP A O 1
ATOM 708 N N . PHE A 1 99 ? 2.678 -0.387 11.799 1.00 93.12 99 PHE A N 1
ATOM 709 C CA . PHE A 1 99 ? 2.400 -1.792 11.591 1.00 93.12 99 PHE A CA 1
ATOM 710 C C . PHE A 1 99 ? 3.706 -2.582 11.576 1.00 93.12 99 PHE A C 1
ATOM 712 O O . PHE A 1 99 ? 4.429 -2.622 10.584 1.00 93.12 99 PHE A O 1
ATOM 719 N N . THR A 1 100 ? 4.023 -3.172 12.725 1.00 93.12 100 THR A N 1
ATOM 720 C CA . THR A 1 100 ? 5.274 -3.914 12.980 1.00 93.12 100 THR A CA 1
ATOM 721 C C . THR A 1 100 ? 5.048 -5.422 13.116 1.00 93.12 100 THR A C 1
ATOM 723 O O . THR A 1 100 ? 5.972 -6.175 13.418 1.00 93.12 100 THR A O 1
ATOM 726 N N . ALA A 1 101 ? 3.791 -5.833 12.956 1.00 90.69 101 ALA A N 1
ATOM 727 C CA . ALA A 1 101 ? 3.310 -7.197 13.045 1.00 90.69 101 ALA A CA 1
ATOM 728 C C . ALA A 1 101 ? 3.897 -8.103 11.952 1.00 90.69 101 ALA A C 1
ATOM 730 O O . ALA A 1 101 ? 4.531 -7.630 11.026 1.00 90.69 101 ALA A O 1
ATOM 731 N N . TYR A 1 102 ? 3.713 -9.417 12.061 1.00 91.31 102 TYR A N 1
ATOM 732 C CA . TYR A 1 102 ? 4.229 -10.367 11.070 1.00 91.31 102 TYR A CA 1
ATOM 733 C C . TYR A 1 102 ? 3.134 -11.297 10.576 1.00 91.31 102 TYR A C 1
ATOM 735 O O . TYR A 1 102 ? 2.366 -11.830 11.386 1.00 91.31 102 TYR A O 1
ATOM 743 N N . SER A 1 103 ? 3.140 -11.590 9.274 1.00 91.44 103 SER A N 1
ATOM 744 C CA . SER A 1 103 ? 2.164 -12.498 8.652 1.00 91.44 103 SER A CA 1
ATOM 745 C C . SER A 1 103 ? 0.724 -12.047 8.893 1.00 91.44 103 SER A C 1
ATOM 747 O O . SER A 1 103 ? -0.128 -12.831 9.309 1.00 91.44 103 SER A O 1
ATOM 749 N N . THR A 1 104 ? 0.478 -10.757 8.701 1.00 90.19 104 THR A N 1
ATOM 750 C CA . THR A 1 104 ? -0.770 -10.084 9.056 1.00 90.19 104 THR A CA 1
ATOM 751 C C . THR A 1 104 ? -1.461 -9.459 7.858 1.00 90.19 104 THR A C 1
ATOM 753 O O . THR A 1 104 ? -0.858 -9.215 6.816 1.00 90.19 104 THR A O 1
ATOM 756 N N . SER A 1 105 ? -2.767 -9.233 7.992 1.00 93.25 105 SER A N 1
ATOM 757 C CA . SER A 1 105 ? -3.583 -8.567 6.976 1.00 93.25 105 SER A CA 1
ATOM 758 C C . SER A 1 105 ? -4.030 -7.196 7.472 1.00 93.25 105 SER A C 1
ATOM 760 O O . SER A 1 105 ? -4.684 -7.087 8.507 1.00 93.25 105 SER A O 1
ATOM 762 N N . LEU A 1 106 ? -3.713 -6.145 6.722 1.00 93.56 106 LEU A N 1
ATOM 763 C CA . LEU A 1 106 ? -4.068 -4.764 7.024 1.00 93.56 106 LEU A CA 1
ATOM 764 C C . LEU A 1 106 ? -4.932 -4.191 5.899 1.00 93.56 106 LEU A C 1
ATOM 766 O O . LEU A 1 106 ? -4.484 -4.068 4.764 1.00 93.56 106 LEU A O 1
ATOM 770 N N . SER A 1 107 ? -6.165 -3.805 6.213 1.00 94.69 107 SER A N 1
ATOM 771 C CA . SER A 1 107 ? -7.090 -3.161 5.279 1.00 94.69 107 SER A CA 1
ATOM 772 C C . SER A 1 107 ? -7.417 -1.749 5.752 1.00 94.69 107 SER A C 1
ATOM 774 O O . SER A 1 107 ? -8.105 -1.549 6.752 1.00 94.69 107 SER A O 1
ATOM 776 N N . LEU A 1 108 ? -6.973 -0.756 4.996 1.00 92.25 108 LEU A N 1
ATOM 777 C CA . LEU A 1 108 ? -7.071 0.660 5.318 1.00 92.25 108 LEU A CA 1
ATOM 778 C C . LEU A 1 108 ? -7.998 1.351 4.317 1.00 92.25 108 LEU A C 1
ATOM 780 O O . LEU A 1 108 ? -7.672 1.461 3.142 1.00 92.25 108 LEU A O 1
ATOM 784 N N . THR A 1 109 ? -9.154 1.839 4.761 1.00 92.25 109 THR A N 1
ATOM 785 C CA . THR A 1 109 ? -10.002 2.748 3.966 1.00 92.25 109 THR A CA 1
ATOM 786 C C . THR A 1 109 ? -9.885 4.146 4.556 1.00 92.25 109 THR A C 1
ATOM 788 O O . THR A 1 109 ? -10.691 4.568 5.390 1.00 92.25 109 THR A O 1
ATOM 791 N N . LEU A 1 110 ? -8.820 4.836 4.161 1.00 89.56 110 LEU A N 1
ATOM 792 C CA . LEU A 1 110 ? -8.321 6.029 4.827 1.00 89.56 110 LEU A CA 1
ATOM 793 C C . LEU A 1 110 ? -8.285 7.234 3.895 1.00 89.56 110 LEU A C 1
ATOM 795 O O . LEU A 1 110 ? -8.098 7.106 2.688 1.00 89.56 110 LEU A O 1
ATOM 799 N N . SER A 1 111 ? -8.396 8.427 4.467 1.00 94.12 111 SER A N 1
ATOM 800 C CA . SER A 1 111 ? -8.052 9.662 3.764 1.00 94.12 111 SER A CA 1
ATOM 801 C C . SER A 1 111 ? -7.098 10.509 4.587 1.00 94.12 111 SER A C 1
ATOM 803 O O . SER A 1 111 ? -7.190 10.533 5.815 1.00 94.12 111 SER A O 1
ATOM 805 N N . SER A 1 112 ? -6.160 11.194 3.933 1.00 96.19 112 SER A N 1
ATOM 806 C CA . SER A 1 112 ? -5.193 12.070 4.618 1.00 96.19 112 SER A CA 1
ATOM 807 C C . SER A 1 112 ? -4.447 11.380 5.769 1.00 96.19 112 SER A C 1
ATOM 809 O O . SER A 1 112 ? -4.227 11.989 6.813 1.00 96.19 112 SER A O 1
ATOM 811 N N . SER A 1 113 ? -4.137 10.091 5.622 1.00 96.75 113 SER A N 1
ATOM 812 C CA . SER A 1 113 ? -3.593 9.248 6.692 1.00 96.75 113 SER A CA 1
ATOM 813 C C . SER A 1 113 ? -2.158 8.810 6.414 1.00 96.75 113 SER A C 1
ATOM 815 O O . SER A 1 113 ? -1.667 8.938 5.295 1.00 96.75 113 SER A O 1
ATOM 817 N N . THR A 1 114 ? -1.482 8.284 7.433 1.00 97.31 114 THR A N 1
ATOM 818 C CA . THR A 1 114 ? -0.137 7.707 7.321 1.00 97.31 114 THR A CA 1
ATOM 819 C C . THR A 1 114 ? -0.155 6.229 7.697 1.00 97.31 114 THR A C 1
ATOM 821 O O . THR A 1 114 ? -0.714 5.866 8.730 1.00 97.31 114 THR A O 1
ATOM 824 N N . ALA A 1 115 ? 0.481 5.380 6.893 1.00 96.81 115 ALA A N 1
ATOM 825 C CA . ALA A 1 115 ? 0.705 3.971 7.201 1.00 96.81 115 ALA A CA 1
ATOM 826 C C . ALA A 1 115 ? 2.198 3.640 7.084 1.00 96.81 115 ALA A C 1
ATOM 828 O O . ALA A 1 115 ? 2.782 3.790 6.014 1.00 96.81 115 ALA A O 1
ATOM 829 N N . ASN A 1 116 ? 2.803 3.187 8.177 1.00 97.50 116 ASN A N 1
ATOM 830 C CA . ASN A 1 116 ? 4.186 2.735 8.259 1.00 97.50 116 ASN A CA 1
ATOM 831 C C . ASN A 1 116 ? 4.186 1.220 8.481 1.00 97.50 116 ASN A C 1
ATOM 833 O O . ASN A 1 116 ? 3.841 0.755 9.563 1.00 97.50 116 ASN A O 1
ATOM 837 N N . VAL A 1 117 ? 4.555 0.451 7.464 1.00 96.69 117 VAL A N 1
ATOM 838 C CA . VAL A 1 117 ? 4.569 -1.015 7.474 1.00 96.69 117 VAL A CA 1
ATOM 839 C C . VAL A 1 117 ? 6.015 -1.480 7.519 1.00 96.69 117 VAL A C 1
ATOM 841 O O . VAL A 1 117 ? 6.759 -1.319 6.556 1.00 96.69 117 VAL A O 1
ATOM 844 N N . THR A 1 118 ? 6.431 -2.029 8.652 1.00 96.25 118 THR A N 1
ATOM 845 C CA . THR A 1 118 ? 7.793 -2.549 8.865 1.00 96.25 118 THR A CA 1
ATOM 846 C C . THR A 1 118 ? 7.809 -4.052 9.139 1.00 96.25 118 THR A C 1
ATOM 848 O O . THR A 1 118 ? 8.874 -4.670 9.155 1.00 96.25 118 THR A O 1
ATOM 851 N N . GLY A 1 119 ? 6.625 -4.626 9.341 1.00 93.88 119 GLY A N 1
ATOM 852 C CA . GLY A 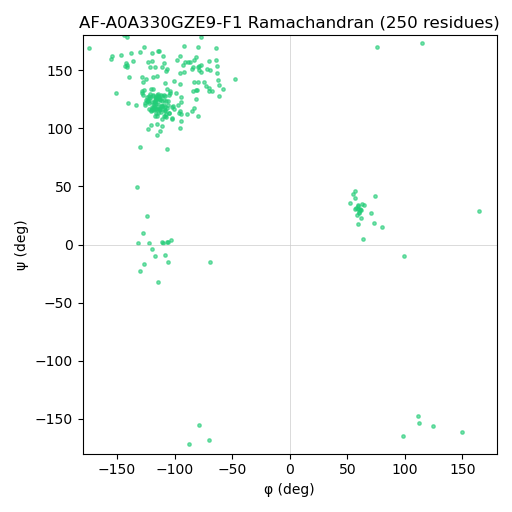1 119 ? 6.357 -6.052 9.398 1.00 93.88 119 GLY A CA 1
ATOM 853 C C . GLY A 1 119 ? 6.642 -6.801 8.098 1.00 93.88 119 GLY A C 1
ATOM 854 O O . GLY A 1 119 ? 6.605 -6.220 7.022 1.00 93.88 119 GLY A O 1
ATOM 855 N N . PHE A 1 120 ? 6.948 -8.093 8.193 1.00 95.06 120 PHE A N 1
ATOM 856 C CA . PHE A 1 120 ? 7.260 -8.959 7.055 1.00 95.06 120 PHE A CA 1
ATOM 857 C C . PHE A 1 120 ? 6.145 -9.974 6.781 1.00 95.06 120 PHE A C 1
ATOM 859 O O . PHE A 1 120 ? 5.430 -10.407 7.694 1.00 95.06 120 PHE A O 1
ATOM 866 N N . ASN A 1 121 ? 6.085 -10.453 5.534 1.00 96.62 121 ASN A N 1
ATOM 867 C CA . ASN A 1 121 ? 5.061 -11.385 5.041 1.00 96.62 121 ASN A CA 1
ATOM 868 C C . ASN A 1 121 ? 3.628 -10.851 5.207 1.00 96.62 121 ASN A C 1
ATOM 870 O O . ASN A 1 121 ? 2.697 -11.623 5.444 1.00 96.62 121 ASN A O 1
ATOM 874 N N . ASP A 1 122 ? 3.446 -9.537 5.127 1.00 96.31 122 ASP A N 1
ATOM 875 C CA . ASP A 1 122 ? 2.149 -8.910 5.348 1.00 96.31 122 ASP A CA 1
ATOM 876 C C . ASP A 1 122 ? 1.366 -8.737 4.045 1.00 96.31 122 ASP A C 1
ATOM 878 O O . ASP A 1 122 ? 1.916 -8.640 2.950 1.00 96.31 122 ASP A O 1
ATOM 882 N N . THR A 1 123 ? 0.043 -8.684 4.160 1.00 96.75 123 THR A N 1
ATOM 883 C CA . THR A 1 123 ? -0.850 -8.257 3.080 1.00 96.75 123 THR A CA 1
ATOM 884 C C . THR A 1 123 ? -1.483 -6.935 3.473 1.00 96.75 123 THR A C 1
ATOM 886 O O . THR A 1 123 ? -2.198 -6.856 4.468 1.00 96.75 123 THR A O 1
ATOM 889 N N . VAL A 1 124 ? -1.241 -5.891 2.689 1.00 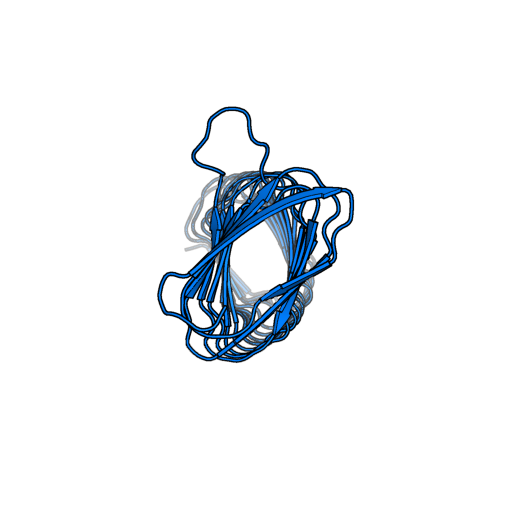96.94 124 VAL A N 1
ATOM 890 C CA . VAL A 1 124 ? -1.692 -4.530 2.964 1.00 96.94 124 VAL A CA 1
ATOM 891 C C . VAL A 1 124 ? -2.528 -4.031 1.796 1.00 96.94 124 VAL A C 1
ATOM 893 O O . VAL A 1 124 ? -2.067 -3.974 0.660 1.00 96.94 124 VAL A O 1
ATOM 896 N N . ALA A 1 125 ? -3.760 -3.625 2.072 1.00 97.00 125 ALA A N 1
ATOM 897 C CA . ALA A 1 125 ? -4.624 -2.946 1.121 1.00 97.00 125 ALA A CA 1
ATOM 898 C C . ALA A 1 125 ? -4.926 -1.540 1.637 1.00 97.00 125 ALA A C 1
ATOM 900 O O . ALA A 1 125 ? -5.442 -1.392 2.745 1.00 97.00 125 ALA A O 1
ATOM 901 N N . VAL A 1 126 ? -4.632 -0.510 0.842 1.00 95.69 126 VAL A N 1
ATOM 902 C CA . VAL A 1 126 ? -4.989 0.877 1.169 1.00 95.69 126 VAL A CA 1
ATOM 903 C C . VAL A 1 126 ? -5.859 1.468 0.069 1.00 95.69 126 VAL A C 1
ATOM 905 O O . VAL A 1 126 ? -5.530 1.450 -1.118 1.00 95.69 126 VAL A O 1
ATOM 908 N N . ALA A 1 127 ? -6.989 2.008 0.496 1.00 94.50 127 ALA A N 1
ATOM 909 C CA . ALA A 1 127 ? -7.961 2.719 -0.308 1.00 94.50 127 ALA A CA 1
ATOM 910 C C . ALA A 1 127 ? -8.247 4.097 0.305 1.00 94.50 127 ALA A C 1
ATOM 912 O O . ALA A 1 127 ? -7.875 4.381 1.445 1.00 94.50 127 ALA A O 1
ATOM 913 N N . GLY A 1 128 ? -8.961 4.931 -0.453 1.00 91.94 128 GLY A N 1
ATOM 914 C CA . GLY A 1 128 ? -9.135 6.353 -0.150 1.00 91.94 128 GLY A CA 1
ATOM 915 C C . GLY A 1 128 ? -7.872 7.159 -0.475 1.00 91.94 128 GLY A C 1
ATOM 916 O O . GLY A 1 128 ? -6.868 6.586 -0.874 1.00 91.94 128 GLY A O 1
ATOM 917 N N . GLY A 1 129 ? -7.947 8.490 -0.444 1.00 94.94 129 GLY A N 1
ATOM 918 C CA . GLY A 1 129 ? -6.928 9.341 -1.069 1.00 94.94 129 GLY A CA 1
ATOM 919 C C . GLY A 1 129 ? -6.104 10.199 -0.119 1.00 94.94 129 GLY A C 1
ATOM 920 O O . GLY A 1 129 ? -6.480 10.438 1.030 1.00 94.94 129 GLY A O 1
ATOM 921 N N . SER A 1 130 ? -5.015 10.744 -0.656 1.00 97.31 130 SER A N 1
ATOM 922 C CA . SER A 1 130 ? -4.090 11.632 0.050 1.00 97.31 130 SER A CA 1
ATOM 923 C C . SER A 1 130 ? -3.356 10.958 1.204 1.00 97.31 130 SER A C 1
ATOM 925 O O . SER A 1 130 ? -3.088 11.598 2.219 1.00 97.31 130 SER A O 1
ATOM 927 N N . ASN A 1 131 ? -3.045 9.671 1.073 1.00 97.38 131 ASN A N 1
ATOM 928 C CA . ASN A 1 131 ? -2.342 8.923 2.106 1.00 97.38 131 ASN A CA 1
ATOM 929 C C . ASN A 1 131 ? -0.822 8.954 1.895 1.00 97.38 131 ASN A C 1
ATOM 931 O O . ASN A 1 131 ? -0.336 8.976 0.768 1.00 97.38 131 ASN A O 1
ATOM 935 N N . THR A 1 132 ? -0.062 8.919 2.988 1.00 97.81 132 THR A N 1
ATOM 936 C CA . THR A 1 132 ? 1.379 8.639 2.976 1.00 97.81 132 THR A CA 1
ATOM 937 C C . THR A 1 132 ? 1.598 7.192 3.401 1.00 97.81 132 THR A C 1
ATOM 939 O O . THR A 1 132 ? 1.225 6.814 4.509 1.00 97.81 132 THR A O 1
ATOM 942 N N . ILE A 1 133 ? 2.190 6.373 2.539 1.00 97.75 133 ILE A N 1
ATOM 943 C CA . ILE A 1 133 ? 2.452 4.959 2.813 1.00 97.75 133 ILE A CA 1
ATOM 944 C C . ILE A 1 133 ? 3.957 4.708 2.751 1.00 97.75 133 ILE A C 1
ATOM 946 O O . ILE A 1 133 ? 4.593 4.957 1.731 1.00 97.75 133 ILE A O 1
ATOM 950 N N . ASN A 1 134 ? 4.524 4.188 3.833 1.00 98.12 134 ASN A N 1
ATOM 951 C CA . ASN A 1 134 ? 5.918 3.774 3.912 1.00 98.12 134 ASN A CA 1
ATOM 952 C C . ASN A 1 134 ? 5.950 2.276 4.201 1.00 98.12 134 ASN A C 1
ATOM 954 O O . ASN A 1 134 ? 5.475 1.854 5.252 1.00 98.12 134 ASN A O 1
ATOM 958 N N . VAL A 1 135 ? 6.503 1.478 3.294 1.00 97.81 135 VAL A N 1
ATOM 959 C CA . VAL A 1 135 ? 6.650 0.030 3.471 1.00 97.81 135 VAL A CA 1
ATOM 960 C C . VAL A 1 135 ? 8.124 -0.320 3.429 1.00 97.81 135 VAL A C 1
ATOM 962 O O . VAL A 1 135 ? 8.772 -0.125 2.408 1.00 97.81 135 VAL A O 1
ATOM 965 N N . SER A 1 136 ? 8.654 -0.819 4.539 1.00 97.50 136 SER A N 1
ATOM 966 C CA . SER A 1 136 ? 10.050 -1.244 4.670 1.00 97.50 136 SER A CA 1
ATOM 967 C C . SER A 1 136 ? 10.201 -2.705 5.080 1.00 97.50 136 SER A C 1
ATOM 969 O O . SER A 1 136 ? 11.316 -3.138 5.353 1.00 97.50 136 SER A O 1
ATOM 971 N N . GLY A 1 137 ? 9.095 -3.423 5.247 1.00 96.56 137 GLY A N 1
ATOM 972 C CA . GLY A 1 137 ? 9.115 -4.823 5.624 1.00 96.56 137 GLY A CA 1
ATOM 973 C C . GLY A 1 137 ? 9.030 -5.737 4.408 1.00 96.56 137 GLY A C 1
ATOM 974 O O . GLY A 1 137 ? 8.276 -5.467 3.479 1.00 96.56 137 GLY A O 1
ATOM 975 N N . ASP A 1 138 ? 9.827 -6.802 4.429 1.00 97.88 138 ASP A N 1
ATOM 976 C CA . ASP A 1 138 ? 10.044 -7.675 3.276 1.00 97.88 138 ASP A CA 1
ATOM 977 C C . ASP A 1 138 ? 8.875 -8.635 3.018 1.00 97.88 138 ASP A C 1
ATOM 979 O O . ASP A 1 138 ? 8.203 -9.111 3.943 1.00 97.88 138 ASP A O 1
ATOM 983 N N . ASN A 1 139 ? 8.743 -9.062 1.763 1.00 98.06 139 ASN A N 1
ATOM 984 C CA . ASN A 1 139 ? 7.726 -10.005 1.294 1.00 98.06 139 ASN A CA 1
ATOM 985 C C . ASN A 1 139 ? 6.293 -9.505 1.549 1.00 98.06 139 ASN A C 1
ATOM 987 O O . ASN A 1 139 ? 5.382 -10.290 1.823 1.00 98.06 139 ASN A O 1
ATOM 991 N N . THR A 1 140 ? 6.095 -8.194 1.483 1.00 98.06 140 THR A N 1
ATOM 992 C CA . THR A 1 140 ? 4.799 -7.544 1.640 1.00 98.06 140 THR A CA 1
ATOM 993 C C . THR A 1 140 ? 4.039 -7.549 0.316 1.00 98.06 140 THR A C 1
ATOM 995 O O . THR A 1 140 ? 4.557 -7.168 -0.734 1.00 98.06 140 THR A O 1
ATOM 998 N N . SER A 1 141 ? 2.766 -7.941 0.352 1.00 98.00 141 SER A N 1
ATOM 999 C CA . SER A 1 141 ? 1.828 -7.722 -0.749 1.00 98.00 141 SER A CA 1
ATOM 1000 C C . SER A 1 141 ? 1.053 -6.432 -0.502 1.00 98.00 141 SER A C 1
ATOM 1002 O O . SER A 1 141 ? 0.177 -6.389 0.357 1.00 98.00 141 SER A O 1
ATOM 1004 N N . LEU A 1 142 ? 1.375 -5.372 -1.242 1.00 97.50 142 LEU A N 1
ATOM 1005 C CA . LEU A 1 142 ? 0.745 -4.060 -1.136 1.00 97.50 142 LEU A CA 1
ATOM 1006 C C . LEU A 1 142 ? -0.196 -3.815 -2.324 1.00 97.50 142 LEU A C 1
ATOM 1008 O O . LEU A 1 142 ? 0.224 -3.839 -3.477 1.00 97.50 142 LEU A O 1
ATOM 1012 N N . THR A 1 143 ? -1.466 -3.524 -2.048 1.00 97.50 143 THR A N 1
ATOM 1013 C CA . THR A 1 143 ? -2.451 -3.075 -3.043 1.00 97.50 143 THR A CA 1
ATOM 1014 C C . THR A 1 143 ? -2.925 -1.665 -2.721 1.00 97.50 143 THR A C 1
ATOM 1016 O O . THR A 1 143 ? -3.400 -1.402 -1.616 1.00 97.50 143 THR A O 1
ATOM 1019 N N . LEU A 1 144 ? -2.837 -0.765 -3.699 1.00 95.69 144 LEU A N 1
ATOM 1020 C CA . LEU A 1 144 ? -3.232 0.635 -3.574 1.00 95.69 144 LEU A CA 1
ATOM 1021 C C . LEU A 1 144 ? -4.253 1.004 -4.647 1.00 95.69 144 LEU A C 1
ATOM 1023 O O . LEU A 1 144 ? -3.996 0.845 -5.841 1.00 95.69 144 LEU A O 1
ATOM 1027 N N . SER A 1 145 ? -5.412 1.501 -4.215 1.00 94.44 145 SER A N 1
ATOM 1028 C CA . SER A 1 145 ? -6.505 1.932 -5.103 1.00 94.44 145 SER A CA 1
ATOM 1029 C C . SER A 1 145 ? -7.001 3.353 -4.809 1.00 94.44 145 SER A C 1
ATOM 1031 O O . SER A 1 145 ? -8.069 3.753 -5.274 1.00 94.44 145 SER A O 1
ATOM 1033 N N . GLY A 1 146 ? -6.278 4.074 -3.954 1.00 92.12 146 GLY A N 1
ATOM 1034 C CA . GLY A 1 146 ? -6.524 5.459 -3.581 1.00 92.12 146 GLY A CA 1
ATOM 1035 C C . GLY A 1 146 ? -6.240 6.459 -4.697 1.00 92.12 146 GLY A C 1
ATOM 1036 O O . GLY A 1 146 ? -6.070 6.109 -5.855 1.00 92.12 146 GLY A O 1
ATOM 1037 N N . THR A 1 147 ? -6.206 7.748 -4.380 1.00 95.62 147 THR A N 1
ATOM 1038 C CA . THR A 1 147 ? -5.711 8.767 -5.325 1.00 95.62 147 THR A CA 1
ATOM 1039 C C . THR A 1 147 ? -4.909 9.800 -4.567 1.00 95.62 147 THR A C 1
ATOM 1041 O O . THR A 1 147 ? -5.216 10.074 -3.408 1.00 95.62 147 THR A O 1
ATOM 1044 N N . ASN A 1 148 ? -3.960 10.454 -5.232 1.00 96.81 148 ASN A N 1
ATOM 1045 C CA . ASN A 1 148 ? -3.117 11.481 -4.618 1.00 96.81 148 ASN A CA 1
ATOM 1046 C C . ASN A 1 148 ? -2.275 10.951 -3.451 1.00 96.81 148 ASN A C 1
ATOM 1048 O O . ASN A 1 148 ? -2.026 11.686 -2.496 1.00 96.81 148 ASN A O 1
ATOM 1052 N N . ASP A 1 149 ? -1.890 9.678 -3.489 1.00 96.81 149 ASP A N 1
ATOM 1053 C CA . ASP A 1 149 ? -1.092 9.089 -2.423 1.00 96.81 149 ASP A CA 1
ATOM 1054 C C . ASP A 1 149 ? 0.394 9.478 -2.590 1.00 96.81 149 ASP A C 1
ATOM 1056 O O . ASP A 1 149 ? 0.817 10.060 -3.594 1.00 96.81 149 ASP A O 1
ATOM 1060 N N . SER A 1 150 ? 1.201 9.189 -1.576 1.00 97.56 150 SER A N 1
ATOM 1061 C CA . SER A 1 150 ? 2.660 9.277 -1.612 1.00 97.56 150 SER A CA 1
ATOM 1062 C C . SER A 1 150 ? 3.221 8.006 -1.004 1.00 97.56 150 SER A C 1
ATOM 1064 O O . SER A 1 150 ? 2.949 7.711 0.159 1.00 97.56 150 SER A O 1
ATOM 1066 N N . VAL A 1 151 ? 3.994 7.250 -1.775 1.00 97.81 151 VAL A N 1
ATOM 1067 C CA . VAL A 1 151 ? 4.383 5.887 -1.414 1.00 97.81 151 VAL A CA 1
ATOM 1068 C C . VAL A 1 151 ? 5.886 5.720 -1.487 1.00 97.81 151 VAL A C 1
ATOM 1070 O O . VAL A 1 151 ? 6.498 6.018 -2.510 1.00 97.81 151 VAL A O 1
ATOM 1073 N N . THR A 1 152 ? 6.466 5.203 -0.409 1.00 98.44 152 THR A N 1
ATOM 1074 C CA . THR A 1 152 ? 7.860 4.762 -0.362 1.00 98.44 152 THR A CA 1
ATOM 1075 C C . THR A 1 152 ? 7.898 3.265 -0.091 1.00 98.44 152 THR A C 1
ATOM 1077 O O . THR A 1 152 ? 7.380 2.815 0.930 1.00 98.44 152 THR A O 1
ATOM 1080 N N . LEU A 1 153 ? 8.524 2.510 -0.990 1.00 98.12 153 LEU A N 1
ATOM 1081 C CA . LEU A 1 153 ? 8.748 1.073 -0.870 1.00 98.12 153 LEU A CA 1
ATOM 1082 C C . LEU A 1 153 ? 10.251 0.801 -0.730 1.00 98.12 153 LEU A C 1
ATOM 1084 O O . LEU A 1 153 ? 11.041 1.126 -1.619 1.00 98.12 153 LEU A O 1
ATOM 1088 N N . SER A 1 154 ? 10.638 0.228 0.402 1.00 98.19 154 SER A N 1
ATOM 1089 C CA . SER A 1 154 ? 12.013 -0.134 0.746 1.00 98.19 154 SER A CA 1
ATOM 1090 C C . SER A 1 154 ? 12.160 -1.565 1.284 1.00 98.19 154 SER A C 1
ATOM 1092 O O . SER A 1 154 ? 13.287 -1.967 1.571 1.00 98.19 154 SER A O 1
ATOM 1094 N N . GLY A 1 155 ? 11.069 -2.338 1.372 1.00 97.69 155 GLY A N 1
ATOM 1095 C CA . GLY A 1 155 ? 11.092 -3.782 1.635 1.00 97.69 155 GLY A CA 1
ATOM 1096 C C . GLY A 1 155 ? 11.480 -4.586 0.391 1.00 97.69 155 GLY A C 1
ATOM 1097 O O . GLY A 1 155 ? 11.261 -4.149 -0.738 1.00 97.69 155 GLY A O 1
ATOM 1098 N N . VAL A 1 156 ? 12.143 -5.723 0.581 1.00 98.31 156 VAL A N 1
ATOM 1099 C CA . VAL A 1 156 ? 12.655 -6.591 -0.492 1.00 98.31 156 VAL A CA 1
ATOM 1100 C C . VAL A 1 156 ? 11.658 -7.708 -0.798 1.00 98.31 156 VAL A C 1
ATOM 1102 O O . VAL A 1 156 ? 11.025 -8.252 0.106 1.00 98.31 156 VAL A O 1
ATOM 1105 N N . ASN A 1 157 ? 11.599 -8.134 -2.064 1.00 98.44 157 ASN A N 1
ATOM 1106 C CA . ASN A 1 157 ? 10.691 -9.188 -2.544 1.00 98.44 157 ASN A CA 1
ATOM 1107 C C . ASN A 1 157 ? 9.203 -8.847 -2.356 1.00 98.44 157 ASN A C 1
ATOM 1109 O O . ASN A 1 157 ? 8.369 -9.740 -2.185 1.00 98.44 157 ASN A O 1
ATOM 1113 N N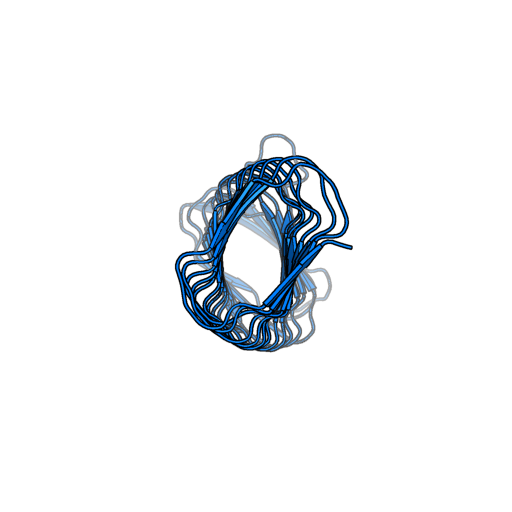 . ASP A 1 158 ? 8.859 -7.566 -2.396 1.00 98.44 158 ASP A N 1
ATOM 1114 C CA . ASP A 1 158 ? 7.482 -7.122 -2.263 1.00 98.44 158 ASP A CA 1
ATOM 1115 C C . ASP A 1 158 ? 6.721 -7.288 -3.585 1.00 98.44 158 ASP A C 1
ATOM 1117 O O . ASP A 1 158 ? 7.274 -7.254 -4.690 1.00 98.44 158 ASP A O 1
ATOM 1121 N N . THR A 1 159 ? 5.407 -7.458 -3.474 1.00 98.31 159 THR A N 1
ATOM 1122 C CA . THR A 1 159 ? 4.487 -7.368 -4.611 1.00 98.31 159 THR A CA 1
ATOM 1123 C C . THR A 1 159 ? 3.640 -6.121 -4.454 1.00 98.31 159 THR A C 1
ATOM 1125 O O . THR A 1 159 ? 2.874 -6.011 -3.502 1.00 98.31 159 THR A O 1
ATOM 1128 N N . LEU A 1 160 ? 3.736 -5.204 -5.410 1.00 97.75 160 LEU A N 1
ATOM 1129 C CA . LEU A 1 160 ? 2.996 -3.953 -5.421 1.00 97.75 160 LEU A CA 1
ATOM 1130 C C . LEU A 1 160 ? 1.994 -3.933 -6.578 1.00 97.75 160 LEU A C 1
ATOM 1132 O O . LEU A 1 160 ? 2.386 -3.906 -7.742 1.00 97.75 160 LEU A O 1
ATOM 1136 N N . VAL A 1 161 ? 0.701 -3.877 -6.260 1.00 96.69 161 VAL A N 1
ATOM 1137 C CA . VAL A 1 161 ? -0.370 -3.562 -7.213 1.00 96.69 161 VAL A CA 1
ATOM 1138 C C . VAL A 1 161 ? -0.799 -2.118 -6.999 1.00 96.69 161 VAL A C 1
ATOM 1140 O O . VAL A 1 161 ? -1.426 -1.767 -6.001 1.00 96.69 161 VAL A O 1
ATOM 1143 N N . PHE A 1 162 ? -0.442 -1.273 -7.955 1.00 90.12 162 PHE A N 1
ATOM 1144 C CA . PHE A 1 162 ? -0.538 0.171 -7.868 1.00 90.12 162 PHE A CA 1
ATOM 1145 C C . PHE A 1 162 ? -1.545 0.705 -8.896 1.00 90.12 162 PHE A C 1
ATOM 1147 O O . PHE A 1 162 ? -1.232 0.908 -10.074 1.00 90.12 162 PHE A O 1
ATOM 1154 N N . GLY A 1 163 ? -2.789 0.888 -8.453 1.00 91.12 163 GLY A N 1
ATOM 1155 C CA . GLY A 1 163 ? -3.894 1.411 -9.264 1.00 91.12 163 GLY A CA 1
ATOM 1156 C C . GLY A 1 163 ? -4.290 2.849 -8.950 1.00 91.12 163 GLY A C 1
ATOM 1157 O O . GLY A 1 163 ? -5.243 3.354 -9.545 1.00 91.12 163 GLY A O 1
ATOM 1158 N N . SER A 1 164 ? -3.595 3.505 -8.020 1.00 91.31 164 SER A N 1
ATOM 1159 C CA . SER A 1 164 ? -3.907 4.874 -7.617 1.00 91.31 164 SER A CA 1
ATOM 1160 C C . SER A 1 164 ? -3.513 5.888 -8.689 1.00 91.31 164 SER A C 1
ATOM 1162 O O . SER A 1 164 ? -2.415 5.815 -9.215 1.00 91.31 164 SER A O 1
ATOM 1164 N N . ASN A 1 165 ? -4.372 6.872 -8.970 1.00 95.38 165 ASN A N 1
ATOM 1165 C CA . ASN A 1 165 ? -4.032 7.994 -9.860 1.00 95.38 165 ASN A CA 1
ATOM 1166 C C . ASN A 1 165 ? -3.379 9.151 -9.087 1.00 95.38 165 ASN A C 1
ATOM 1168 O O . ASN A 1 165 ? -3.687 9.361 -7.907 1.00 95.38 165 ASN A O 1
ATOM 1172 N N . ASN A 1 166 ? -2.617 9.991 -9.791 1.00 96.56 166 ASN A N 1
ATOM 1173 C CA . ASN A 1 166 ? -2.008 11.225 -9.276 1.00 96.56 166 ASN A CA 1
ATOM 1174 C C . ASN A 1 166 ? -1.054 11.003 -8.089 1.00 96.56 166 ASN A C 1
ATOM 1176 O O . ASN A 1 166 ? -1.009 11.820 -7.171 1.00 96.56 166 ASN A O 1
ATOM 1180 N N . THR A 1 167 ? -0.336 9.885 -8.057 1.00 93.75 167 THR A N 1
ATOM 1181 C CA . THR A 1 167 ? 0.513 9.495 -6.925 1.00 93.75 167 THR A CA 1
ATOM 1182 C C . THR A 1 167 ? 1.998 9.656 -7.230 1.00 93.75 167 THR A C 1
ATOM 1184 O O . THR A 1 167 ? 2.445 9.501 -8.365 1.00 93.75 167 THR A O 1
ATOM 1187 N N . ASN A 1 168 ? 2.777 9.920 -6.181 1.00 97.31 168 ASN A N 1
ATOM 1188 C CA . ASN A 1 168 ? 4.224 9.741 -6.192 1.00 97.31 168 ASN A CA 1
ATOM 1189 C C . ASN A 1 168 ? 4.595 8.361 -5.622 1.00 97.31 168 ASN A C 1
ATOM 1191 O O . ASN A 1 168 ? 4.267 8.073 -4.471 1.00 97.31 168 ASN A O 1
ATOM 1195 N N . LEU A 1 169 ? 5.304 7.535 -6.392 1.00 97.75 169 LEU A N 1
ATOM 1196 C CA . LEU A 1 169 ? 5.863 6.255 -5.945 1.00 97.75 169 LEU A CA 1
ATOM 1197 C C . LEU A 1 169 ? 7.394 6.304 -6.005 1.00 97.75 169 LEU A C 1
ATOM 1199 O O . LEU A 1 169 ? 7.974 6.557 -7.059 1.00 97.75 169 LEU A O 1
ATOM 1203 N N . SER A 1 170 ? 8.046 6.014 -4.883 1.00 98.44 170 SER A N 1
ATOM 1204 C CA . SER A 1 170 ? 9.495 5.844 -4.773 1.00 98.44 170 SER A CA 1
ATOM 1205 C C . SER A 1 170 ? 9.809 4.423 -4.321 1.00 98.44 170 SER A C 1
ATOM 1207 O O . SER A 1 170 ? 9.372 4.005 -3.250 1.00 98.44 170 SER A O 1
ATOM 1209 N N . VAL A 1 171 ? 10.565 3.678 -5.124 1.00 98.44 171 VAL A N 1
ATOM 1210 C CA . VAL A 1 171 ? 11.014 2.321 -4.797 1.00 98.44 171 VAL A CA 1
ATOM 1211 C C . VAL A 1 171 ? 12.530 2.307 -4.724 1.00 98.44 171 VAL A C 1
ATOM 1213 O O . VAL A 1 171 ? 13.207 2.544 -5.723 1.00 98.44 171 VAL A O 1
ATOM 1216 N N . THR A 1 172 ? 13.080 2.018 -3.551 1.00 98.31 172 THR A N 1
ATOM 1217 C CA . THR A 1 172 ? 14.535 1.924 -3.341 1.00 98.31 172 THR A CA 1
ATOM 1218 C C . THR A 1 172 ? 15.011 0.493 -3.127 1.00 98.31 172 THR A C 1
ATOM 1220 O O . THR A 1 172 ? 16.215 0.244 -3.114 1.00 98.31 172 THR A O 1
ATOM 1223 N N . SER A 1 173 ? 14.082 -0.447 -2.972 1.00 97.81 173 SER A N 1
ATOM 1224 C CA . SER A 1 173 ? 14.367 -1.853 -2.726 1.00 97.81 173 SER A CA 1
ATOM 1225 C C . SER A 1 173 ? 14.464 -2.700 -3.987 1.00 97.81 173 SER A C 1
ATOM 1227 O O . SER A 1 173 ? 14.173 -2.260 -5.102 1.00 97.81 173 SER A O 1
ATOM 1229 N N . THR A 1 174 ? 14.910 -3.937 -3.786 1.00 98.44 174 THR A N 1
ATOM 1230 C CA . THR A 1 174 ? 15.242 -4.880 -4.848 1.00 98.44 174 THR A CA 1
ATOM 1231 C C . THR A 1 174 ? 14.253 -6.036 -4.934 1.00 98.44 174 THR A C 1
ATOM 1233 O O . THR A 1 174 ? 13.549 -6.351 -3.973 1.00 98.44 174 THR A O 1
ATOM 1236 N N . ASN A 1 175 ? 14.261 -6.721 -6.080 1.00 98.50 175 ASN A N 1
ATOM 1237 C CA . ASN A 1 175 ? 13.513 -7.965 -6.309 1.00 98.50 175 ASN A CA 1
ATOM 1238 C C . ASN A 1 175 ? 11.984 -7.836 -6.198 1.00 98.50 175 ASN A C 1
ATOM 1240 O O . ASN A 1 175 ? 11.302 -8.831 -5.952 1.00 98.50 175 ASN A O 1
ATOM 1244 N N . ASN A 1 176 ? 11.424 -6.640 -6.371 1.00 98.62 176 ASN A N 1
ATOM 1245 C CA . ASN A 1 176 ? 9.983 -6.448 -6.266 1.00 98.62 176 ASN A CA 1
ATOM 1246 C C . ASN A 1 176 ? 9.275 -6.752 -7.588 1.00 98.62 176 ASN A C 1
ATOM 1248 O O . ASN A 1 176 ? 9.808 -6.533 -8.678 1.00 98.62 176 ASN A O 1
ATOM 1252 N N . THR A 1 177 ? 8.024 -7.194 -7.487 1.00 98.44 177 THR A N 1
ATOM 1253 C CA . THR A 1 177 ? 7.094 -7.243 -8.621 1.00 98.44 177 THR A CA 1
ATOM 1254 C C . THR A 1 177 ? 6.133 -6.071 -8.516 1.00 98.44 177 THR A C 1
ATOM 1256 O O . THR A 1 177 ? 5.387 -5.967 -7.548 1.00 98.44 177 THR A O 1
ATOM 1259 N N . ILE A 1 178 ? 6.136 -5.185 -9.507 1.00 97.88 178 ILE A N 1
ATOM 1260 C CA . ILE A 1 178 ? 5.392 -3.926 -9.475 1.00 97.88 178 ILE A CA 1
ATOM 1261 C C . ILE A 1 178 ? 4.448 -3.876 -10.675 1.00 97.88 178 ILE A C 1
ATOM 1263 O O . ILE A 1 178 ? 4.878 -3.955 -11.823 1.00 97.88 178 ILE A O 1
ATOM 1267 N N . GLN A 1 179 ? 3.156 -3.699 -10.420 1.00 96.69 179 GLN A N 1
ATOM 1268 C CA . GLN A 1 179 ? 2.141 -3.464 -11.437 1.00 96.69 179 GLN A CA 1
ATOM 1269 C C . GLN A 1 179 ? 1.592 -2.046 -11.301 1.00 96.69 179 GLN A C 1
ATOM 1271 O O . GLN A 1 179 ? 0.954 -1.723 -10.306 1.00 96.69 179 GLN A O 1
ATOM 1276 N N . LEU A 1 180 ? 1.802 -1.219 -12.321 1.00 93.88 180 LEU A N 1
ATOM 1277 C CA . LEU A 1 180 ? 1.358 0.174 -12.372 1.00 93.88 180 LEU A CA 1
ATOM 1278 C C . LEU A 1 180 ? 0.216 0.297 -13.381 1.00 93.88 180 LEU A C 1
ATOM 1280 O O . LEU A 1 180 ? 0.379 -0.026 -14.560 1.00 93.88 180 LEU A O 1
ATOM 1284 N N . THR A 1 181 ? -0.949 0.733 -12.916 1.00 93.31 181 THR A N 1
ATOM 1285 C CA . THR A 1 181 ? -2.174 0.870 -13.731 1.00 93.31 181 THR A CA 1
ATOM 1286 C C . THR A 1 181 ? -2.839 2.240 -13.583 1.00 93.31 181 THR A C 1
ATOM 1288 O O . THR A 1 181 ? -3.558 2.654 -14.491 1.00 93.31 181 THR A O 1
ATOM 1291 N N . GLY A 1 182 ? -2.586 2.952 -12.477 1.00 91.62 182 GLY A N 1
ATOM 1292 C CA . GLY A 1 182 ? -3.000 4.345 -12.292 1.00 91.62 182 GLY A CA 1
ATOM 1293 C C . GLY A 1 182 ? -2.321 5.288 -13.288 1.00 91.62 182 GLY A C 1
ATOM 1294 O O . GLY A 1 182 ? -1.321 4.936 -13.901 1.00 91.62 182 GLY A O 1
ATOM 1295 N N . GLY A 1 183 ? -2.905 6.457 -13.527 1.00 93.62 183 GLY A N 1
ATOM 1296 C CA . GLY A 1 183 ? -2.373 7.465 -14.435 1.00 93.62 183 GLY A CA 1
ATOM 1297 C C . GLY A 1 183 ? -2.071 8.794 -13.754 1.00 93.62 183 GLY A C 1
ATOM 1298 O O . GLY A 1 183 ? -2.597 9.111 -12.684 1.00 93.62 183 GLY A O 1
ATOM 1299 N N . ASN A 1 184 ? -1.300 9.625 -14.458 1.00 95.44 184 ASN A N 1
ATOM 1300 C CA . ASN A 1 184 ? -0.787 10.914 -13.981 1.00 95.44 184 ASN A CA 1
ATOM 1301 C C . ASN A 1 184 ? 0.143 10.773 -12.767 1.00 95.44 184 ASN A C 1
ATOM 1303 O O . ASN A 1 184 ? 0.145 11.624 -11.878 1.00 95.44 184 ASN A O 1
ATOM 1307 N N . ASP A 1 185 ? 0.914 9.690 -12.723 1.00 95.88 185 ASP A N 1
ATOM 1308 C CA . ASP A 1 185 ? 1.803 9.399 -11.605 1.00 95.88 185 ASP A CA 1
ATOM 1309 C C . ASP A 1 185 ? 3.231 9.888 -11.872 1.00 95.88 185 ASP A C 1
ATOM 1311 O O . ASP A 1 185 ? 3.656 10.110 -13.013 1.00 95.88 185 ASP A O 1
ATOM 1315 N N . VAL A 1 186 ? 4.000 10.008 -10.794 1.00 97.38 186 VAL A N 1
ATOM 1316 C CA . VAL A 1 186 ? 5.454 10.161 -10.838 1.00 97.38 186 VAL A CA 1
ATOM 1317 C C . VAL A 1 186 ? 6.062 8.970 -10.116 1.00 97.38 186 VAL A C 1
ATOM 1319 O O . VAL A 1 186 ? 5.853 8.780 -8.920 1.00 97.38 186 VAL A O 1
ATOM 1322 N N . VAL A 1 187 ? 6.813 8.154 -10.845 1.00 97.81 187 VAL A N 1
ATOM 1323 C CA . VAL A 1 187 ? 7.378 6.903 -10.345 1.00 97.81 187 VAL A CA 1
ATOM 1324 C C . VAL A 1 187 ? 8.891 6.937 -10.492 1.00 97.81 187 VAL A C 1
ATOM 1326 O O . VAL A 1 187 ? 9.411 7.160 -11.581 1.00 97.81 187 VAL A O 1
ATOM 1329 N N . THR A 1 188 ? 9.611 6.697 -9.401 1.00 98.50 188 THR A N 1
ATOM 1330 C CA . THR A 1 188 ? 11.066 6.506 -9.403 1.00 98.50 188 THR A CA 1
ATOM 1331 C C . THR A 1 188 ? 11.400 5.143 -8.820 1.00 98.50 188 THR A C 1
ATOM 1333 O O . THR A 1 188 ? 10.979 4.823 -7.710 1.00 98.50 188 THR A O 1
ATOM 1336 N N . ILE A 1 189 ? 12.164 4.345 -9.564 1.00 98.38 189 ILE A N 1
ATOM 1337 C CA . ILE A 1 189 ? 12.653 3.037 -9.128 1.00 98.38 189 ILE A CA 1
ATOM 1338 C C . ILE A 1 189 ? 14.177 3.070 -9.171 1.00 98.38 189 ILE A C 1
ATOM 1340 O O . ILE A 1 189 ? 14.791 3.214 -10.230 1.00 98.38 189 ILE A O 1
ATOM 1344 N N . SER A 1 190 ? 14.776 2.951 -7.993 1.00 98.00 190 SER A N 1
ATOM 1345 C CA . SER A 1 190 ? 16.215 3.062 -7.771 1.00 98.00 190 SER A CA 1
ATOM 1346 C C . SER A 1 190 ? 16.848 1.803 -7.192 1.00 98.00 190 SER A C 1
ATOM 1348 O O . SER A 1 190 ? 18.065 1.773 -7.039 1.00 98.00 190 SER A O 1
ATOM 1350 N N . GLY A 1 191 ? 16.060 0.777 -6.868 1.00 98.00 191 GLY A N 1
ATOM 1351 C CA . GLY A 1 191 ? 16.596 -0.542 -6.548 1.00 98.00 191 GLY A CA 1
ATOM 1352 C C . GLY A 1 191 ? 16.710 -1.437 -7.784 1.00 98.00 191 GLY A C 1
ATOM 1353 O O . GLY A 1 191 ? 16.033 -1.221 -8.791 1.00 98.00 191 GLY A O 1
ATOM 1354 N N . ASP A 1 192 ? 17.587 -2.431 -7.697 1.00 98.19 192 ASP A N 1
ATOM 1355 C CA . ASP A 1 192 ? 17.848 -3.409 -8.753 1.00 98.19 192 ASP A CA 1
ATOM 1356 C C . ASP A 1 192 ? 16.848 -4.576 -8.771 1.00 98.19 192 ASP A C 1
ATOM 1358 O O . ASP A 1 192 ? 16.258 -4.967 -7.762 1.00 98.19 192 ASP A O 1
ATOM 1362 N N . ASN A 1 193 ? 16.764 -5.220 -9.930 1.00 98.38 193 ASN A N 1
ATOM 1363 C CA . ASN A 1 193 ? 16.043 -6.461 -10.175 1.00 98.38 193 ASN A CA 1
ATOM 1364 C C . ASN A 1 193 ? 14.536 -6.384 -9.883 1.00 98.38 193 ASN A C 1
ATOM 1366 O O . ASN A 1 193 ? 13.924 -7.381 -9.502 1.00 98.38 193 ASN A O 1
ATOM 1370 N N . ASN A 1 194 ? 13.918 -5.217 -10.058 1.00 98.62 194 ASN A N 1
ATOM 1371 C CA . ASN A 1 194 ? 12.465 -5.112 -10.027 1.00 98.62 194 ASN A CA 1
ATOM 1372 C C . ASN A 1 194 ? 11.879 -5.472 -11.397 1.00 98.62 194 ASN A C 1
ATOM 1374 O O . ASN A 1 194 ? 12.403 -5.088 -12.447 1.00 98.62 194 ASN A O 1
ATOM 1378 N N . ALA A 1 195 ? 10.763 -6.196 -11.375 1.00 98.25 195 ALA A N 1
ATOM 1379 C CA . ALA A 1 195 ? 9.954 -6.491 -12.548 1.00 98.25 195 ALA A CA 1
ATOM 1380 C C . ALA A 1 195 ? 8.745 -5.553 -12.568 1.00 98.25 195 ALA A C 1
ATOM 1382 O O . ALA A 1 195 ? 7.901 -5.598 -11.673 1.00 98.25 195 ALA A O 1
ATOM 1383 N N . VAL A 1 196 ? 8.655 -4.708 -13.592 1.00 97.12 196 VAL A N 1
ATOM 1384 C CA . VAL A 1 196 ? 7.656 -3.643 -13.692 1.00 97.12 196 VAL A CA 1
ATOM 1385 C C . VAL A 1 196 ? 6.721 -3.915 -14.866 1.00 97.12 196 VAL A C 1
ATOM 1387 O O . VAL A 1 196 ? 7.101 -3.803 -16.031 1.00 97.12 196 VAL A O 1
ATOM 1390 N N . ALA A 1 197 ? 5.468 -4.240 -14.561 1.00 94.94 197 ALA A N 1
ATOM 1391 C CA . ALA A 1 197 ? 4.377 -4.238 -15.526 1.00 94.94 197 ALA A CA 1
ATOM 1392 C C . ALA A 1 197 ? 3.740 -2.845 -15.540 1.00 94.94 197 ALA A C 1
ATOM 1394 O O . ALA A 1 197 ? 3.120 -2.417 -14.565 1.00 94.94 197 ALA A O 1
ATOM 1395 N N . PHE A 1 198 ? 3.902 -2.127 -16.646 1.00 90.25 198 PHE A N 1
ATOM 1396 C CA . PHE A 1 198 ? 3.565 -0.715 -16.741 1.00 90.25 198 PHE A CA 1
ATOM 1397 C C . PHE A 1 198 ? 2.434 -0.488 -17.738 1.00 90.25 198 PHE A C 1
ATOM 1399 O O . PHE A 1 198 ? 2.604 -0.517 -18.956 1.00 90.25 198 PHE A O 1
ATOM 1406 N N . SER A 1 199 ? 1.249 -0.255 -17.189 1.00 90.31 199 SER A N 1
ATOM 1407 C CA . SER A 1 199 ? 0.024 0.033 -17.931 1.00 90.31 199 SER A CA 1
ATOM 1408 C C . SER A 1 199 ? -0.625 1.354 -17.498 1.00 90.31 199 SER A C 1
ATOM 1410 O O . SER A 1 199 ? -1.822 1.558 -17.669 1.00 90.31 199 SER A O 1
ATOM 1412 N N . ALA A 1 200 ? 0.174 2.266 -16.954 1.00 90.75 200 ALA A N 1
ATOM 1413 C CA . ALA A 1 200 ? -0.221 3.617 -16.579 1.00 90.75 200 ALA A CA 1
ATOM 1414 C C . ALA A 1 200 ? -0.287 4.566 -17.791 1.00 90.75 200 ALA A C 1
ATOM 1416 O O . ALA A 1 200 ? 0.439 4.376 -18.765 1.00 90.75 200 ALA A O 1
ATOM 1417 N N . SER A 1 201 ? -1.107 5.618 -17.728 1.00 91.25 201 SER A N 1
ATOM 1418 C CA . SER A 1 201 ? -1.157 6.680 -18.752 1.00 91.25 201 SER A CA 1
ATOM 1419 C C . SER A 1 201 ? -0.724 8.030 -18.187 1.00 91.25 201 SER A C 1
ATOM 1421 O O . SER A 1 201 ? -1.103 8.356 -17.062 1.00 91.25 201 SER A O 1
ATOM 1423 N N . ASN A 1 202 ? -0.047 8.861 -18.985 1.00 92.50 202 ASN A N 1
ATOM 1424 C CA . ASN A 1 202 ? 0.456 10.183 -18.575 1.00 92.50 202 ASN A CA 1
ATOM 1425 C C . ASN A 1 202 ? 1.386 10.135 -17.351 1.00 92.50 202 ASN A C 1
ATOM 1427 O O . ASN A 1 202 ? 1.421 11.074 -16.557 1.00 92.50 202 ASN A O 1
ATOM 1431 N N . THR A 1 203 ? 2.118 9.040 -17.182 1.00 93.94 203 THR A N 1
ATOM 1432 C CA . THR A 1 203 ? 3.005 8.825 -16.041 1.00 93.94 203 THR A CA 1
ATOM 1433 C C . THR A 1 203 ? 4.451 9.112 -16.430 1.00 93.94 203 THR A C 1
ATOM 1435 O O . THR A 1 203 ? 4.900 8.788 -17.536 1.00 93.94 203 THR A O 1
ATOM 1438 N N . SER A 1 204 ? 5.184 9.735 -15.508 1.00 96.12 204 SER A N 1
ATOM 1439 C CA . SER A 1 204 ? 6.637 9.873 -15.589 1.00 96.12 204 SER A CA 1
ATOM 1440 C C . SER A 1 204 ? 7.284 8.738 -14.807 1.00 96.12 204 SER A C 1
ATOM 1442 O O . SER A 1 204 ? 7.168 8.701 -13.585 1.00 96.12 204 SER A O 1
ATOM 1444 N N . LEU A 1 205 ? 7.956 7.823 -15.499 1.00 96.00 205 LEU A N 1
ATOM 1445 C CA . LEU A 1 205 ? 8.697 6.711 -14.917 1.00 96.00 205 LEU A CA 1
ATOM 1446 C C . LEU A 1 205 ? 10.199 6.946 -15.081 1.00 96.00 205 LEU A C 1
ATOM 1448 O O . LEU A 1 205 ? 10.684 7.092 -16.199 1.00 96.00 205 LEU A O 1
ATOM 1452 N N . THR A 1 206 ? 10.932 6.915 -13.975 1.00 97.94 206 THR A N 1
ATOM 1453 C CA . THR A 1 206 ? 12.393 6.999 -13.960 1.00 97.94 206 THR A CA 1
ATOM 1454 C C . THR A 1 206 ? 12.973 5.726 -13.362 1.00 97.94 206 THR A C 1
ATOM 1456 O O . THR A 1 206 ? 12.678 5.391 -12.213 1.00 97.94 206 THR A O 1
ATOM 1459 N N . LEU A 1 207 ? 13.823 5.037 -14.122 1.00 97.88 207 LEU A N 1
ATOM 1460 C CA . LEU A 1 207 ? 14.607 3.895 -13.655 1.00 97.88 207 LEU A CA 1
ATOM 1461 C C . LEU A 1 207 ? 16.056 4.351 -13.478 1.00 97.88 207 LEU A C 1
ATOM 1463 O O . LEU A 1 207 ? 16.671 4.823 -14.430 1.00 97.88 207 LEU A O 1
ATOM 1467 N N . THR A 1 208 ? 16.603 4.262 -12.266 1.00 97.75 208 THR A N 1
ATOM 1468 C CA . THR A 1 208 ? 18.002 4.657 -11.987 1.00 97.75 208 THR A CA 1
ATOM 1469 C C . THR A 1 208 ? 18.911 3.474 -11.663 1.00 97.75 208 THR A C 1
ATOM 1471 O O . THR A 1 208 ? 20.073 3.673 -11.320 1.00 97.75 208 THR A O 1
ATOM 1474 N N . ALA A 1 209 ? 18.375 2.260 -11.719 1.00 97.44 209 ALA A N 1
ATOM 1475 C CA . ALA A 1 209 ? 19.040 0.997 -11.416 1.00 97.44 209 ALA A CA 1
ATOM 1476 C C . ALA A 1 209 ? 18.569 -0.072 -12.410 1.00 97.44 209 ALA A C 1
ATOM 1478 O O . ALA A 1 209 ? 17.710 0.216 -13.238 1.00 97.44 209 ALA A O 1
ATOM 1479 N N . SER A 1 210 ? 19.099 -1.289 -12.313 1.00 98.12 210 SER A N 1
ATOM 1480 C CA . SER A 1 210 ? 18.897 -2.340 -13.318 1.00 98.12 210 SER A CA 1
ATOM 1481 C C . SER A 1 210 ? 17.540 -3.019 -13.153 1.00 98.12 210 SER A C 1
ATOM 1483 O O . SER A 1 210 ? 17.340 -3.743 -12.178 1.00 98.12 210 SER A O 1
ATOM 1485 N N . ASN A 1 211 ? 16.599 -2.829 -14.078 1.00 98.06 211 ASN A N 1
ATOM 1486 C CA . ASN A 1 211 ? 15.239 -3.352 -13.938 1.00 98.06 211 ASN A CA 1
ATOM 1487 C C . ASN A 1 211 ? 14.681 -3.949 -15.238 1.00 98.06 211 ASN A C 1
ATOM 1489 O O . ASN A 1 211 ? 15.190 -3.743 -16.338 1.00 98.06 211 ASN A O 1
ATOM 1493 N N . SER A 1 212 ? 13.597 -4.714 -15.113 1.00 97.69 212 SER A N 1
ATOM 1494 C CA . SER A 1 212 ? 12.811 -5.160 -16.263 1.00 97.69 212 SER A CA 1
ATOM 1495 C C . SER A 1 212 ? 11.516 -4.365 -16.340 1.00 97.69 212 SER A C 1
ATOM 1497 O O . SER A 1 212 ? 10.775 -4.285 -15.362 1.00 97.69 212 SER A O 1
ATOM 1499 N N . LEU A 1 213 ? 11.228 -3.796 -17.507 1.00 95.50 213 LEU A N 1
ATOM 1500 C CA . LEU A 1 213 ? 10.034 -3.007 -17.774 1.00 95.50 213 LEU A CA 1
ATOM 1501 C C . LEU A 1 213 ? 9.276 -3.592 -18.960 1.00 95.50 213 LEU A C 1
ATOM 1503 O O . LEU A 1 213 ? 9.809 -3.739 -20.058 1.00 95.50 213 LEU A O 1
ATOM 1507 N N . ASN A 1 214 ? 7.996 -3.859 -18.755 1.00 94.19 214 ASN A N 1
ATOM 1508 C CA . ASN A 1 214 ? 7.084 -4.235 -19.817 1.00 94.19 214 ASN A CA 1
ATOM 1509 C C . ASN A 1 214 ? 5.939 -3.221 -19.878 1.00 94.19 214 ASN A C 1
ATOM 1511 O O . ASN A 1 214 ? 5.055 -3.221 -19.016 1.00 94.19 214 ASN A O 1
ATOM 1515 N N . ALA A 1 215 ? 6.009 -2.319 -20.855 1.00 90.56 215 ALA A N 1
ATOM 1516 C CA . ALA A 1 215 ? 5.131 -1.168 -20.990 1.00 90.56 215 ALA A CA 1
ATOM 1517 C C . ALA A 1 215 ? 4.122 -1.341 -22.133 1.00 90.56 215 ALA A C 1
ATOM 1519 O O . ALA A 1 215 ? 4.482 -1.691 -23.257 1.00 90.56 215 ALA A O 1
ATOM 1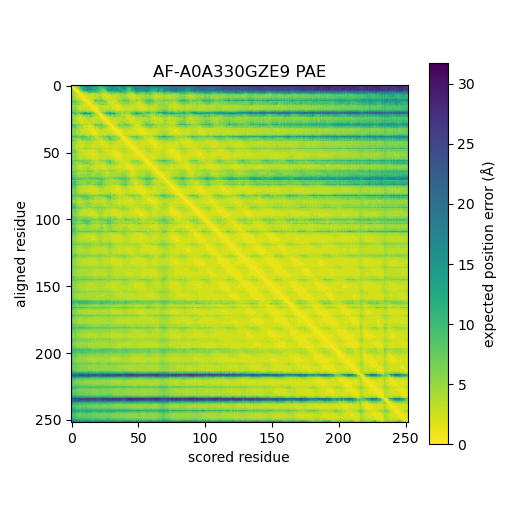520 N N . TYR A 1 216 ? 2.857 -1.027 -21.854 1.00 85.00 216 TYR A N 1
ATOM 1521 C CA . TYR A 1 216 ? 1.737 -1.237 -22.772 1.00 85.00 216 TYR A CA 1
ATOM 1522 C C . TYR A 1 216 ? 0.828 0.005 -22.895 1.00 85.00 216 TYR A C 1
ATOM 1524 O O . TYR A 1 216 ? -0.363 -0.172 -22.683 1.00 85.00 216 TYR A O 1
ATOM 1532 N N . GLN A 1 217 ? 1.304 1.249 -23.129 1.00 72.19 217 GLN A N 1
ATOM 1533 C CA . GLN A 1 217 ? 0.408 2.439 -23.136 1.00 72.19 217 GLN A CA 1
ATOM 1534 C C . GLN A 1 217 ? 0.810 3.703 -23.924 1.00 72.19 217 GLN A C 1
ATOM 1536 O O . GLN A 1 217 ? 1.968 4.037 -24.115 1.00 72.19 217 GLN A O 1
ATOM 1541 N N . VAL A 1 218 ? -0.194 4.535 -24.226 1.00 69.56 218 VAL A N 1
ATOM 1542 C CA . VAL A 1 218 ? -0.045 5.851 -24.873 1.00 69.56 218 VAL A CA 1
ATOM 1543 C C . VAL A 1 218 ? 0.350 6.985 -23.901 1.00 69.56 218 VAL A C 1
ATOM 1545 O O . VAL A 1 218 ? -0.300 7.198 -22.879 1.00 69.56 218 VAL A O 1
ATOM 1548 N N . ASN A 1 219 ? 1.353 7.785 -24.291 1.00 85.94 219 ASN A N 1
ATOM 1549 C CA . ASN A 1 219 ? 1.750 9.083 -23.703 1.00 85.94 219 ASN A CA 1
ATOM 1550 C C . ASN A 1 219 ? 2.476 9.055 -22.349 1.00 85.94 219 ASN A C 1
ATOM 1552 O O . ASN A 1 219 ? 2.224 9.897 -21.487 1.00 85.94 219 ASN A O 1
ATOM 1556 N N . ASN A 1 220 ? 3.407 8.125 -22.160 1.00 90.25 220 ASN A N 1
ATOM 1557 C CA . ASN A 1 220 ? 4.271 8.135 -20.981 1.00 90.25 220 ASN A CA 1
ATOM 1558 C C . ASN A 1 220 ? 5.628 8.774 -21.258 1.00 90.25 220 ASN A C 1
ATOM 1560 O O . ASN A 1 220 ? 6.097 8.848 -22.395 1.00 90.25 220 ASN A O 1
ATOM 1564 N N . SER A 1 221 ? 6.263 9.216 -20.181 1.00 93.56 221 SER A N 1
ATOM 1565 C CA . SER A 1 221 ? 7.650 9.650 -20.165 1.00 93.56 221 SER A CA 1
ATOM 1566 C C . SER A 1 221 ? 8.458 8.606 -19.409 1.00 93.56 221 SER A C 1
ATOM 1568 O O . SER A 1 221 ? 8.213 8.410 -18.225 1.00 93.56 221 SER A O 1
ATOM 1570 N N . ILE A 1 222 ? 9.398 7.942 -20.074 1.00 94.38 222 ILE A N 1
ATOM 1571 C CA . ILE A 1 222 ? 10.244 6.901 -19.486 1.00 94.38 222 ILE A CA 1
ATOM 1572 C C . ILE A 1 222 ? 11.697 7.356 -19.597 1.00 94.38 222 ILE A C 1
ATOM 1574 O O . ILE A 1 222 ? 12.212 7.515 -20.701 1.00 94.38 222 ILE A O 1
ATOM 1578 N N . ASP A 1 223 ? 12.361 7.558 -18.467 1.00 96.81 223 ASP A N 1
ATOM 1579 C CA . ASP A 1 223 ? 13.781 7.894 -18.418 1.00 96.81 223 ASP A CA 1
ATOM 1580 C C . ASP A 1 223 ? 14.558 6.707 -17.814 1.00 96.81 223 ASP A C 1
ATOM 1582 O O . ASP A 1 223 ? 14.380 6.353 -16.647 1.00 96.81 223 ASP A O 1
ATOM 1586 N N . LEU A 1 224 ? 15.411 6.085 -18.631 1.00 96.75 224 LEU A N 1
ATOM 1587 C CA . LEU A 1 224 ? 16.339 5.015 -18.262 1.00 96.75 224 LEU A CA 1
ATOM 1588 C C . LEU A 1 224 ? 17.703 5.643 -17.961 1.00 96.75 224 LEU A C 1
ATOM 1590 O O . LEU A 1 224 ? 18.447 6.049 -18.860 1.00 96.75 224 LEU A O 1
ATOM 1594 N N . LEU A 1 225 ? 17.982 5.814 -16.674 1.00 97.44 225 LEU A N 1
ATOM 1595 C CA . LEU A 1 225 ? 19.213 6.409 -16.151 1.00 97.44 225 LEU A CA 1
ATOM 1596 C C . LEU A 1 225 ? 20.150 5.354 -15.542 1.00 97.44 225 LEU A C 1
ATOM 1598 O O . LEU A 1 225 ? 21.305 5.672 -15.263 1.00 97.44 225 LEU A O 1
ATOM 1602 N N . GLY A 1 226 ? 19.624 4.150 -15.281 1.00 94.50 226 GLY A N 1
ATOM 1603 C CA . GLY A 1 226 ? 20.324 2.998 -14.718 1.00 94.50 226 GLY A CA 1
ATOM 1604 C C . GLY A 1 226 ? 21.174 2.261 -15.745 1.00 94.50 226 GLY A C 1
ATOM 1605 O O . GLY A 1 226 ? 21.670 2.846 -16.687 1.00 94.50 226 GLY A O 1
ATOM 1606 N N . SER A 1 227 ? 21.445 0.982 -15.548 1.00 96.88 227 SER A N 1
ATOM 1607 C CA . SER A 1 227 ? 22.153 0.185 -16.553 1.00 96.88 227 SER A CA 1
ATOM 1608 C C . SER A 1 227 ? 21.559 -1.204 -16.587 1.00 96.88 227 SER A C 1
ATOM 1610 O O . SER A 1 227 ? 21.072 -1.681 -15.567 1.00 96.88 227 SER A O 1
ATOM 1612 N N . ASN A 1 228 ? 21.700 -1.905 -17.706 1.00 97.81 228 ASN A N 1
ATOM 1613 C CA . ASN A 1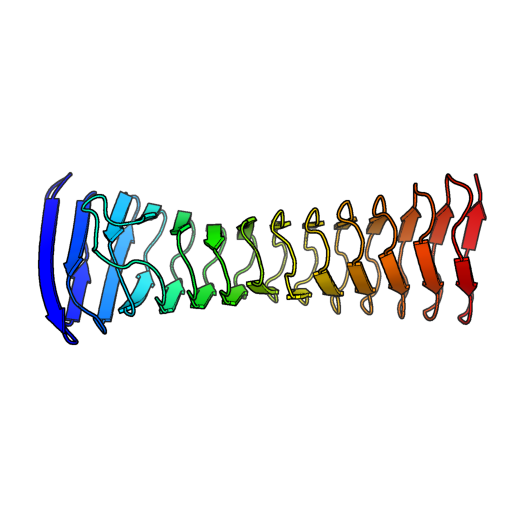 228 ? 21.163 -3.254 -17.884 1.00 97.81 228 ASN A CA 1
ATOM 1614 C C . ASN A 1 228 ? 19.631 -3.314 -17.771 1.00 97.81 228 ASN A C 1
ATOM 1616 O O . ASN A 1 228 ? 19.084 -4.345 -17.367 1.00 97.81 228 ASN A O 1
ATOM 1620 N N . ASP A 1 229 ? 18.939 -2.234 -18.128 1.00 97.88 229 ASP A N 1
ATOM 1621 C CA . ASP A 1 229 ? 17.488 -2.236 -18.194 1.00 97.88 229 ASP A CA 1
ATOM 1622 C C . ASP A 1 229 ? 17.011 -3.100 -19.371 1.00 97.88 229 ASP A C 1
ATOM 1624 O O . ASP A 1 229 ? 17.519 -3.021 -20.492 1.00 97.88 229 ASP A O 1
ATOM 1628 N N . SER A 1 230 ? 16.006 -3.942 -19.129 1.00 96.69 230 SER A N 1
ATOM 1629 C CA . SER A 1 230 ? 15.342 -4.732 -20.170 1.00 96.69 230 SER A CA 1
ATOM 1630 C C . SER A 1 230 ? 13.926 -4.215 -20.370 1.00 96.69 230 SER A C 1
ATOM 1632 O O . SER A 1 230 ? 13.035 -4.498 -19.569 1.00 96.69 230 SER A O 1
ATOM 1634 N N . VAL A 1 231 ? 13.725 -3.445 -21.437 1.00 94.81 231 VAL A N 1
ATOM 1635 C CA . VAL A 1 231 ? 12.487 -2.716 -21.711 1.00 94.81 231 VAL A CA 1
ATOM 1636 C C . VAL A 1 231 ? 11.802 -3.253 -22.961 1.00 94.81 231 VAL A C 1
ATOM 1638 O O . VAL A 1 231 ? 12.393 -3.299 -24.037 1.00 94.81 231 VAL A O 1
ATOM 1641 N N . THR A 1 232 ? 10.528 -3.614 -22.834 1.00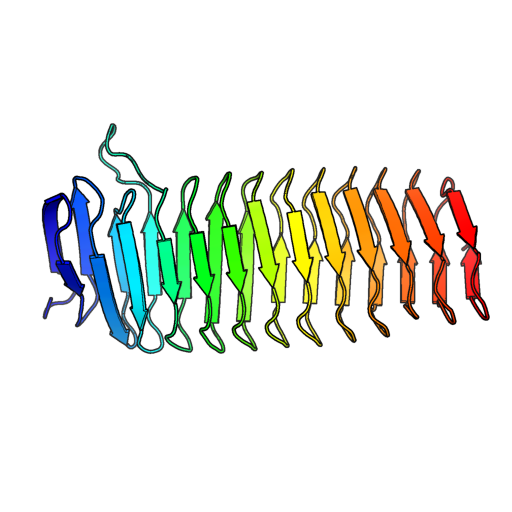 93.31 232 THR A N 1
ATOM 1642 C CA . THR A 1 232 ? 9.627 -3.870 -23.966 1.00 93.31 232 THR A CA 1
ATOM 1643 C C . THR A 1 232 ? 8.523 -2.820 -23.984 1.00 93.31 232 THR A C 1
ATOM 1645 O O . THR A 1 232 ? 7.884 -2.588 -22.961 1.00 93.31 232 THR A O 1
ATOM 1648 N N . LEU A 1 233 ? 8.298 -2.194 -25.138 1.00 90.38 233 LEU A N 1
ATOM 1649 C CA . LEU A 1 233 ? 7.255 -1.197 -25.381 1.00 90.38 233 LEU A CA 1
ATOM 1650 C C . LEU A 1 233 ? 6.286 -1.749 -26.429 1.00 90.38 233 LEU A C 1
ATOM 1652 O O . LEU A 1 233 ? 6.714 -2.075 -27.532 1.00 90.38 233 LEU A O 1
ATOM 1656 N N . ALA A 1 234 ? 5.003 -1.868 -26.096 1.00 84.94 234 ALA A N 1
ATOM 1657 C CA . ALA A 1 234 ? 3.992 -2.474 -26.968 1.00 84.94 234 ALA A CA 1
ATOM 1658 C C . ALA A 1 234 ? 3.061 -1.464 -27.674 1.00 84.94 234 ALA A C 1
ATOM 1660 O O . ALA A 1 234 ? 2.095 -1.871 -28.323 1.00 84.94 234 ALA A O 1
ATOM 1661 N N . THR A 1 235 ? 3.278 -0.153 -27.522 1.00 68.62 235 THR A N 1
ATOM 1662 C CA . THR A 1 235 ? 2.411 0.891 -28.097 1.00 68.62 235 THR A CA 1
ATOM 1663 C C . THR A 1 235 ? 3.189 2.122 -28.566 1.00 68.62 235 THR A C 1
ATOM 1665 O O . THR A 1 235 ? 4.411 2.135 -28.557 1.00 68.62 235 THR A O 1
ATOM 1668 N N . HIS A 1 236 ? 2.456 3.107 -29.101 1.00 69.06 236 HIS A N 1
ATOM 1669 C CA . HIS A 1 236 ? 2.981 4.251 -29.838 1.00 69.06 236 HIS A CA 1
ATOM 1670 C C . HIS A 1 236 ? 2.516 5.550 -29.162 1.00 69.06 236 HIS A C 1
ATOM 1672 O O . HIS A 1 236 ? 1.361 5.933 -29.347 1.00 69.06 236 HIS A O 1
ATOM 1678 N N . ASN A 1 237 ? 3.374 6.171 -28.343 1.00 79.31 237 ASN A N 1
ATOM 1679 C CA . ASN A 1 237 ? 3.542 7.626 -28.089 1.00 79.31 237 ASN A CA 1
ATOM 1680 C C . ASN A 1 237 ? 4.358 7.890 -26.802 1.00 79.31 237 ASN A C 1
ATOM 1682 O O . ASN A 1 237 ? 4.164 8.884 -26.101 1.00 79.31 237 ASN A O 1
ATOM 1686 N N . GLU A 1 238 ? 5.248 6.979 -26.443 1.00 84.69 238 GLU A N 1
ATOM 1687 C CA . GLU A 1 238 ? 6.130 7.090 -25.298 1.00 84.69 238 GLU A CA 1
ATOM 1688 C C . GLU A 1 238 ? 7.325 7.977 -25.666 1.00 84.69 238 GLU A C 1
ATOM 1690 O O . GLU A 1 238 ? 7.969 7.801 -26.704 1.00 84.69 238 GLU A O 1
ATOM 1695 N N . ARG A 1 239 ? 7.656 8.934 -24.798 1.00 90.06 239 ARG A N 1
ATOM 1696 C CA . ARG A 1 239 ? 8.977 9.561 -24.818 1.00 90.06 239 ARG A CA 1
ATOM 1697 C C . ARG A 1 239 ? 9.899 8.674 -24.000 1.00 90.06 239 ARG A C 1
ATOM 1699 O O . ARG A 1 239 ? 9.712 8.585 -22.791 1.00 90.06 239 ARG A O 1
ATOM 1706 N N . VAL A 1 240 ? 10.896 8.076 -24.643 1.00 92.44 240 VAL A N 1
ATOM 1707 C CA . VAL A 1 240 ? 11.925 7.290 -23.955 1.00 92.44 240 VAL A CA 1
ATOM 1708 C C . VAL A 1 240 ? 13.268 7.996 -24.052 1.00 92.44 240 VAL A C 1
ATOM 1710 O O . VAL A 1 240 ? 13.733 8.304 -25.150 1.00 92.44 240 VAL A O 1
ATOM 1713 N N . THR A 1 241 ? 13.885 8.252 -22.904 1.00 95.38 241 THR A N 1
ATOM 1714 C CA . THR A 1 241 ? 15.264 8.735 -22.800 1.00 95.38 241 THR A CA 1
ATOM 1715 C C . THR A 1 241 ? 16.120 7.610 -22.256 1.00 95.38 241 THR A C 1
ATOM 1717 O O . THR A 1 241 ? 15.791 7.050 -21.218 1.00 95.38 241 THR A O 1
ATOM 1720 N N . VAL A 1 242 ? 17.227 7.306 -22.925 1.00 96.31 242 VAL A N 1
ATOM 1721 C CA . VAL A 1 242 ? 18.200 6.311 -22.462 1.00 96.31 242 VAL A CA 1
ATOM 1722 C C . VAL A 1 242 ? 19.531 7.021 -22.292 1.00 96.31 242 VAL A C 1
ATOM 1724 O O . VAL A 1 242 ? 20.054 7.581 -23.257 1.00 96.31 242 VAL A O 1
ATOM 1727 N N . ILE A 1 243 ? 20.020 7.082 -21.057 1.00 95.75 243 ILE A N 1
ATOM 1728 C CA . ILE A 1 243 ? 21.287 7.738 -20.706 1.00 95.75 243 ILE A CA 1
ATOM 1729 C C . ILE A 1 243 ? 22.313 6.725 -20.215 1.00 95.75 243 ILE A C 1
ATOM 1731 O O . ILE A 1 243 ? 23.505 6.949 -20.419 1.00 95.75 243 ILE A O 1
ATOM 1735 N N . GLY A 1 244 ? 21.872 5.659 -19.557 1.00 92.50 244 GLY A N 1
ATOM 1736 C CA . GLY A 1 244 ? 22.790 4.680 -19.015 1.00 92.50 244 GLY A CA 1
ATOM 1737 C C . GLY A 1 244 ? 23.188 3.572 -19.985 1.00 92.50 244 GLY A C 1
ATOM 1738 O O . GLY A 1 244 ? 22.961 3.657 -21.195 1.00 92.50 244 GLY A O 1
ATOM 1739 N N . ASP A 1 245 ? 23.892 2.577 -19.448 1.00 94.69 245 ASP A N 1
ATOM 1740 C CA . ASP A 1 245 ? 24.674 1.629 -20.234 1.00 94.69 245 ASP A CA 1
ATOM 1741 C C . ASP A 1 245 ? 24.032 0.236 -20.294 1.00 94.69 245 ASP A C 1
ATOM 1743 O O . ASP A 1 245 ? 23.435 -0.253 -19.341 1.00 94.69 245 ASP A O 1
ATOM 1747 N N . ASN A 1 246 ? 24.261 -0.472 -21.403 1.00 97.06 246 ASN A N 1
ATOM 1748 C CA . ASN A 1 246 ? 23.829 -1.862 -21.605 1.00 97.06 246 ASN A CA 1
ATOM 1749 C C . ASN A 1 246 ? 22.306 -2.092 -21.520 1.00 97.06 246 ASN A C 1
ATOM 1751 O O . ASN A 1 246 ? 21.854 -3.194 -21.207 1.00 97.06 246 ASN A O 1
ATOM 1755 N N . ASP A 1 247 ? 21.514 -1.075 -21.845 1.00 97.00 247 ASP A N 1
ATOM 1756 C CA . ASP A 1 247 ? 20.061 -1.197 -21.885 1.00 97.00 247 ASP A CA 1
ATOM 1757 C C . ASP A 1 247 ? 19.595 -1.865 -23.183 1.00 97.00 247 ASP A C 1
ATOM 1759 O O . ASP A 1 247 ? 20.093 -1.601 -24.282 1.00 97.00 247 ASP A O 1
ATOM 1763 N N . THR A 1 248 ? 18.598 -2.737 -23.065 1.00 96.06 248 THR A N 1
ATOM 1764 C CA . THR A 1 248 ? 17.893 -3.338 -24.196 1.00 96.06 248 THR A CA 1
ATOM 1765 C C . THR A 1 248 ? 16.495 -2.752 -24.270 1.00 96.06 248 THR A C 1
ATOM 1767 O O . THR A 1 248 ? 15.677 -3.006 -23.391 1.00 96.06 248 THR A O 1
ATOM 1770 N N . VAL A 1 249 ? 16.195 -2.019 -25.344 1.00 93.75 249 VAL A N 1
ATOM 1771 C CA . VAL A 1 249 ? 14.853 -1.483 -25.609 1.00 93.75 249 VAL A CA 1
ATOM 1772 C C . VAL A 1 249 ? 14.289 -2.130 -26.867 1.00 93.75 249 VAL A C 1
ATOM 1774 O O . VAL A 1 249 ? 14.826 -1.966 -27.963 1.00 93.75 249 VAL A O 1
ATOM 1777 N N . VAL A 1 250 ? 13.195 -2.865 -26.705 1.00 92.25 250 VAL A N 1
ATOM 1778 C CA . VAL A 1 250 ? 12.438 -3.487 -27.792 1.00 92.25 250 VAL A CA 1
ATOM 1779 C C . VAL A 1 250 ? 11.121 -2.743 -27.953 1.00 92.25 250 VAL A C 1
ATOM 1781 O O . VAL A 1 250 ? 10.375 -2.588 -26.992 1.00 92.25 250 VAL A O 1
ATOM 1784 N N . VAL A 1 251 ? 10.823 -2.315 -29.176 1.00 88.94 251 VAL A N 1
ATOM 1785 C CA . VAL A 1 251 ? 9.525 -1.740 -29.547 1.00 88.94 251 VAL A CA 1
ATOM 1786 C C . VAL A 1 251 ? 8.803 -2.768 -30.412 1.00 88.94 251 VAL A C 1
ATOM 1788 O O . VAL A 1 251 ? 9.346 -3.168 -31.446 1.00 88.94 251 VAL A O 1
ATOM 1791 N N . ALA A 1 252 ? 7.650 -3.245 -29.945 1.00 82.19 252 ALA A N 1
ATOM 1792 C CA . ALA A 1 252 ? 6.862 -4.321 -30.547 1.00 82.19 252 ALA A CA 1
ATOM 1793 C C . ALA A 1 252 ? 5.654 -3.799 -31.334 1.00 82.19 252 ALA A C 1
ATOM 1795 O O . ALA A 1 252 ? 5.044 -2.793 -30.905 1.00 82.19 252 ALA A O 1
#